Protein 2P4G (pdb70)

Organism: Corynebacterium diphtheriae (strain ATCC 700971 / NCTC 13129 / Biotype gravis) (NCBI:txid257309)

InterPro domains:
  IPR002734 Bacterial bifunctional deaminase-reductase, C-terminal [PF01872] (41-238)
  IPR024072 Dihydrofolate reductase-like domain superfamily [G3DSA:3.40.430.10] (1-269)
  IPR024072 Dihydrofolate reductase-like domain superfamily [SSF53597] (33-257)
  IPR050765 Riboflavin Biosynthesis HTP Reductase [PTHR38011] (41-258)

Secondary structure (DSSP, 8-state):
--HHHHHHSS--THHHH--EEEEEEEEETTSBS-BTTBS----HHHHHHHHHHHHH-SEEEEEHHHHHHTT--S----HHHHHHHHHTT--SSPEEEEE-SS----TTSGGG-TTS-GGGSPEEEEE--SS--HHHHHHHHHHHHHT--EEEE-SSS-HHHHHHHHHHTTT--EEEEEE-HHHHHHHHHHT---EEEEEEES---SS-SSBTT-S-TTS-----EEE--EE-TT--EEEEEEEPP-

Nearest PDB structures (foldseek):
  2p4g-assembly1_A-2  TM=1.004E+00  e=1.107E-53  Corynebacterium diphtheriae NCTC 13129
  4xt4-assembly1_A  TM=8.571E-01  e=8.457E-20  Mycobacterium tuberculosis H37Rv
  5xv5-assembly3_E  TM=8.201E-01  e=9.233E-16  Methanosarcina mazei Go1
  5xv0-assembly3_E  TM=7.927E-01  e=3.806E-15  Methanosarcina mazei Go1
  2azn-assembly1_A  TM=7.955E-01  e=2.904E-14  Methanocaldococcus jannaschii

CATH classification: 3.40.430.10

Foldseek 3Di:
DALLCVQPNPDDCCLVQNFAEEEEAEAAPVFFRDDVRANPVDDPRSVVSVLSLQLSFQEEEEEVVNCVVHVPAFDDHDPVSLVVQVVVVHHSGHAYEYEYAQLDDDCVGLLQALPNPPSRNHEYEYEQDPDDDVSSVVSVVSSVVSPHHYDYHYPPDDRLVVVVCVCVVVVGRYYYYHDDLCSQQSCVVVPRHFKYKYKHAHDDDPPRPAGNNGDPVVDDDDFDWAWPWDADPNGIIITMTGTDDD

Sequence (246 aa):
VTTEQIVYGALPLTTINEPECRAIAITSINGSATLSGVSGPGDQTDADLLIQLRGWADAIVVGAETARKENYGPVVLPHGIKNNQRQKLGRCGLPKLTLLSKSLYFDFSSELFSPDLPSELSPLVITQQPANNSEQWDQRLQKLIDVGVEVIVAPTSTNPLKKIAFDALHARRLKKISIEGGPSVYRQALSLGIVDRLHLTIAPNIICPVESPLFGKISDDSFTTRLVLELSSSPNGLIFSRYKVIRD

Structure (mmCIF, N/CA/C/O backbone):
data_2P4G
#
_entry.id   2P4G
#
_cell.length_a   113.510
_cell.length_b   113.510
_cell.length_c   55.940
_cell.angle_alpha   90.000
_cell.angle_beta   90.000
_cell.angle_gamma   120.000
#
_symmetry.space_group_name_H-M   'P 64'
#
loop_
_entity.id
_entity.type
_entity.pdbx_description
1 polymer 'Hypothetical protein'
2 non-polymer 'NITRATE ION'
3 non-polymer 1,2-ETHANEDIOL
4 water water
#
loop_
_atom_site.group_PDB
_atom_site.id
_atom_site.type_symbol
_atom_site.label_atom_id
_atom_site.label_alt_id
_atom_site.label_comp_id
_atom_site.label_asym_id
_atom_site.label_entity_id
_atom_site.label_seq_id
_atom_site.pdbx_PDB_ins_code
_atom_site.Cartn_x
_atom_site.Cartn_y
_atom_site.Cartn_z
_atom_site.occupancy
_atom_site.B_iso_or_equiv
_atom_site.auth_seq_id
_atom_site.auth_comp_id
_atom_site.auth_asym_id
_atom_site.auth_atom_id
_atom_site.pdbx_PDB_model_num
ATOM 1 N N . VAL A 1 16 ? 35.100 44.371 40.340 1.00 92.19 15 VAL A N 1
ATOM 2 C CA . VAL A 1 16 ? 34.814 43.293 39.342 1.00 90.90 15 VAL A CA 1
ATOM 3 C C . VAL A 1 16 ? 36.096 42.799 38.648 1.00 90.52 15 VAL A C 1
ATOM 4 O O . VAL A 1 16 ? 36.764 43.536 37.922 1.00 92.78 15 VAL A O 1
ATOM 8 N N . THR A 1 17 ? 36.419 41.534 38.863 1.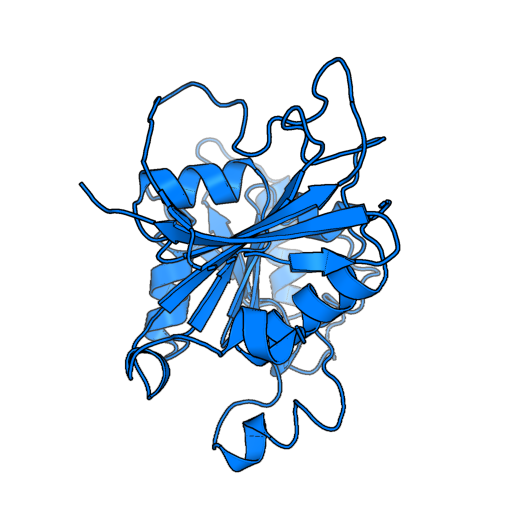00 87.79 16 THR A N 1
ATOM 9 C CA . THR A 1 17 ? 37.637 40.972 38.352 1.00 85.52 16 THR A CA 1
ATOM 10 C C . THR A 1 17 ? 37.343 40.296 37.019 1.00 83.64 16 THR A C 1
ATOM 11 O O . THR A 1 17 ? 36.200 40.011 36.695 1.00 84.51 16 THR A O 1
ATOM 15 N N . THR A 1 18 ? 38.391 40.028 36.256 1.00 81.13 17 THR A N 1
ATOM 16 C CA . THR A 1 18 ? 38.261 39.277 35.033 1.00 79.49 17 THR A CA 1
ATOM 17 C C . THR A 1 18 ? 37.794 37.861 35.330 1.00 77.79 17 THR A C 1
ATOM 18 O O . THR A 1 18 ? 37.084 37.257 34.538 1.00 77.35 17 THR A O 1
ATOM 22 N N . GLU A 1 19 ? 38.197 37.333 36.470 1.00 77.47 18 GLU A N 1
ATOM 23 C CA . GLU A 1 19 ? 37.761 36.010 36.884 1.00 80.20 18 GLU A CA 1
ATOM 24 C C . GLU A 1 19 ? 36.244 35.988 37.127 1.00 80.64 18 GLU A C 1
ATOM 25 O O . GLU A 1 19 ? 35.573 34.996 36.850 1.00 81.80 18 GLU A O 1
ATOM 31 N N . GLN A 1 20 ? 35.702 37.089 37.628 1.00 80.54 19 GLN A N 1
ATOM 32 C CA . GLN A 1 20 ? 34.262 37.187 37.798 1.00 81.72 19 GLN A CA 1
ATOM 33 C C . GLN A 1 20 ? 33.571 37.180 36.455 1.00 79.94 19 GLN A C 1
ATOM 34 O O . GLN A 1 20 ? 32.662 36.399 36.222 1.00 82.38 19 GLN A O 1
ATOM 40 N N . ILE A 1 21 ? 34.029 38.046 35.569 1.00 77.63 20 ILE A N 1
ATOM 41 C CA . ILE A 1 21 ? 33.445 38.194 34.253 1.00 76.26 20 ILE A CA 1
ATOM 42 C C . ILE A 1 21 ? 33.339 36.856 33.559 1.00 74.35 20 ILE A C 1
ATOM 43 O O . ILE A 1 21 ? 32.314 36.558 32.973 1.00 74.98 20 ILE A O 1
ATOM 48 N N . VAL A 1 22 ? 34.405 36.056 33.634 1.00 72.06 21 VAL A N 1
ATOM 49 C CA . VAL A 1 22 ? 34.470 34.764 32.963 1.00 69.51 21 VAL A CA 1
ATOM 50 C C . VAL A 1 22 ? 33.726 33.656 33.721 1.00 70.90 21 VAL A C 1
ATOM 51 O O . VAL A 1 22 ? 33.054 32.835 33.109 1.00 69.54 21 VAL A O 1
ATOM 55 N N . TYR A 1 23 ? 33.826 33.631 35.047 1.00 71.68 22 TYR A N 1
ATOM 56 C CA . TYR A 1 23 ? 33.374 32.474 35.795 1.00 71.83 22 TYR A CA 1
ATOM 57 C C . TYR A 1 23 ? 32.135 32.693 36.668 1.00 73.07 22 TYR A C 1
ATOM 58 O O . TYR A 1 23 ? 31.486 31.715 37.081 1.00 71.93 22 TYR A O 1
ATOM 67 N N . GLY A 1 24 ? 31.811 33.950 36.962 1.00 72.79 23 GLY A N 1
ATOM 68 C CA . GLY A 1 24 ? 30.846 34.253 38.015 1.00 73.78 23 GLY A CA 1
ATOM 69 C C . GLY A 1 24 ? 29.420 34.463 37.532 1.00 73.43 23 GLY A C 1
ATOM 70 O O . GLY A 1 24 ? 29.204 34.734 36.357 1.00 71.02 23 GLY A O 1
ATOM 71 N N . ALA A 1 25 ? 28.475 34.360 38.469 1.00 72.51 24 ALA A N 1
ATOM 72 C CA . ALA A 1 25 ? 27.030 34.423 38.199 1.00 75.19 24 ALA A CA 1
ATOM 73 C C . ALA A 1 25 ? 26.595 33.459 37.098 1.00 76.87 24 ALA A C 1
ATOM 74 O O . ALA A 1 25 ? 25.842 33.835 36.188 1.00 76.21 24 ALA A O 1
ATOM 76 N N . LEU A 1 26 ? 27.070 32.220 37.196 1.00 79.34 25 LEU A N 1
ATOM 77 C CA . LEU A 1 26 ? 26.676 31.152 36.284 1.00 83.04 25 LEU A CA 1
ATOM 78 C C . LEU A 1 26 ? 26.099 29.930 37.041 1.00 86.39 25 LEU A C 1
ATOM 79 O O . LEU A 1 26 ? 26.365 29.747 38.235 1.00 86.46 25 LEU A O 1
ATOM 84 N N . PRO A 1 27 ? 25.286 29.103 36.354 1.00 90.16 26 PRO A N 1
ATOM 85 C CA . PRO A 1 27 ? 24.861 27.803 36.898 1.00 93.32 26 PRO A CA 1
ATOM 86 C C . PRO A 1 27 ? 25.949 26.725 36.820 1.00 96.63 26 PRO A C 1
ATOM 87 O O . PRO A 1 27 ? 27.078 27.027 36.424 1.00 99.12 26 PRO A O 1
ATOM 91 N N . LEU A 1 28 ? 25.595 25.481 37.166 1.00 99.91 27 LEU A N 1
ATOM 92 C CA . LEU A 1 28 ? 26.526 24.332 37.144 1.00 101.91 27 LEU A CA 1
ATOM 93 C C . LEU A 1 28 ? 26.944 23.879 35.734 1.00 105.22 27 LEU A C 1
ATOM 94 O O . LEU A 1 28 ? 27.702 22.920 35.585 1.00 105.01 27 LEU A O 1
ATOM 96 N N . THR A 1 29 ? 26.448 24.575 34.709 1.00 109.15 28 THR A N 1
ATOM 97 C CA . THR A 1 29 ? 26.875 24.390 33.309 1.00 110.90 28 THR A CA 1
ATOM 98 C C . THR A 1 29 ? 28.404 24.468 33.125 1.00 111.37 28 THR A C 1
ATOM 99 O O . THR A 1 29 ? 28.961 23.941 32.154 1.00 110.56 28 THR A O 1
ATOM 103 N N . THR A 1 30 ? 29.067 25.157 34.048 1.00 111.75 29 THR A N 1
ATOM 104 C CA . THR A 1 30 ? 30.514 25.152 34.113 1.00 111.61 29 THR A CA 1
ATOM 105 C C . THR A 1 30 ? 31.004 23.755 34.444 1.00 111.11 29 THR A C 1
ATOM 106 O O . THR A 1 30 ? 31.858 23.209 33.736 1.00 110.14 29 THR A O 1
ATOM 108 N N . ILE A 1 31 ? 30.431 23.190 35.514 1.00 110.64 30 ILE A N 1
ATOM 109 C CA . ILE A 1 31 ? 30.859 21.903 36.099 1.00 110.30 30 ILE A CA 1
ATOM 110 C C . ILE A 1 31 ? 31.467 20.952 35.075 1.00 108.84 30 ILE A C 1
ATOM 111 O O . ILE A 1 31 ? 32.558 20.421 35.282 1.00 109.77 30 ILE A O 1
ATOM 113 N N . ASN A 1 32 ? 30.755 20.741 33.972 1.00 106.63 31 ASN A N 1
ATOM 114 C CA . ASN A 1 32 ? 31.328 20.028 32.830 1.00 104.08 31 ASN A CA 1
ATOM 115 C C . ASN A 1 32 ? 30.559 20.117 31.510 1.00 100.33 31 ASN A C 1
ATOM 116 O O . ASN A 1 32 ? 30.809 19.314 30.598 1.00 101.43 31 ASN A O 1
ATOM 117 N N . GLU A 1 33 ? 29.653 21.092 31.397 1.00 95.52 32 GLU A N 1
ATOM 118 C CA . GLU A 1 33 ? 28.801 21.203 30.219 1.00 91.08 32 GLU A CA 1
ATOM 119 C C . GLU A 1 33 ? 29.574 21.845 29.073 1.00 87.01 32 GLU A C 1
ATOM 120 O O . GLU A 1 33 ? 30.269 22.839 29.268 1.00 84.68 32 GLU A O 1
ATOM 122 N N . PRO A 1 34 ? 29.453 21.276 27.864 1.00 83.22 33 PRO A N 1
ATOM 123 C CA . PRO A 1 34 ? 30.024 21.986 26.732 1.00 80.27 33 PRO A CA 1
ATOM 124 C C . PRO A 1 34 ? 29.456 23.414 26.623 1.00 77.79 33 PRO A C 1
ATOM 125 O O . PRO A 1 34 ? 28.285 23.657 26.887 1.00 77.95 33 PRO A O 1
ATOM 129 N N . GLU A 1 35 ? 30.314 24.353 26.277 1.00 76.15 34 GLU A N 1
ATOM 130 C CA . GLU A 1 35 ? 29.909 25.727 26.115 1.00 75.54 34 GLU A CA 1
ATOM 131 C C . GLU A 1 35 ? 30.780 26.389 25.046 1.00 72.77 34 GLU A C 1
ATOM 132 O O . GLU A 1 35 ? 31.961 26.116 24.957 1.00 68.91 34 GLU A O 1
ATOM 138 N N . CYS A 1 36 ? 30.164 27.224 24.217 1.00 72.42 35 CYS A N 1
ATOM 139 C CA . CYS A 1 36 ? 30.900 28.054 23.272 1.00 73.69 35 CYS A CA 1
ATOM 140 C C . CYS A 1 36 ? 30.644 29.535 23.537 1.00 72.11 35 CYS A C 1
ATOM 141 O O . CYS A 1 36 ? 29.498 29.963 23.673 1.00 72.28 35 CYS A O 1
ATOM 144 N N . ARG A 1 37 ? 31.729 30.295 23.601 1.00 72.08 36 ARG A N 1
ATOM 145 C CA . ARG A 1 37 ? 31.686 31.723 23.829 1.00 71.54 36 ARG A CA 1
ATOM 146 C C . ARG A 1 37 ? 32.472 32.441 22.759 1.00 70.95 36 ARG A C 1
ATOM 147 O O . ARG A 1 37 ? 33.529 31.981 22.338 1.00 69.44 36 ARG A O 1
ATOM 155 N N . ALA A 1 38 ? 31.938 33.574 22.331 1.00 70.19 37 ALA A N 1
ATOM 156 C CA . ALA A 1 38 ? 32.639 34.454 21.419 1.00 72.08 37 ALA A CA 1
ATOM 157 C C . ALA A 1 38 ? 33.181 35.614 22.254 1.00 72.41 37 ALA A C 1
ATOM 158 O O . ALA A 1 38 ? 32.500 36.084 23.153 1.00 74.23 37 ALA A O 1
ATOM 160 N N . ILE A 1 39 ? 34.411 36.044 21.980 1.00 74.55 38 ILE A N 1
ATOM 161 C CA . ILE A 1 39 ? 34.999 37.201 22.661 1.00 72.59 38 ILE A CA 1
ATOM 162 C C . ILE A 1 39 ? 35.416 38.248 21.638 1.00 73.60 38 ILE A C 1
ATOM 163 O O . ILE A 1 39 ? 36.082 37.943 20.655 1.00 74.25 38 ILE A O 1
ATOM 168 N N . ALA A 1 40 ? 34.992 39.491 21.842 1.00 72.17 39 ALA A N 1
ATOM 169 C CA . ALA A 1 40 ? 35.180 40.482 20.787 1.00 71.88 39 ALA A CA 1
ATOM 170 C C . ALA A 1 40 ? 35.348 41.887 21.370 1.00 72.43 39 ALA A C 1
ATOM 171 O O . ALA A 1 40 ? 35.000 42.135 22.529 1.00 72.25 39 ALA A O 1
ATOM 173 N N . ILE A 1 41 ? 35.968 42.757 20.577 1.00 72.08 40 ILE A N 1
ATOM 174 C CA . ILE A 1 41 ? 36.130 44.169 20.891 1.00 72.35 40 ILE A CA 1
ATOM 175 C C . ILE A 1 41 ? 35.544 45.006 19.750 1.00 73.62 40 ILE A C 1
ATOM 176 O O . ILE A 1 41 ? 35.628 44.641 18.584 1.00 74.42 40 ILE A O 1
ATOM 181 N N . THR A 1 42 ? 34.943 46.137 20.087 1.00 75.33 41 THR A N 1
ATOM 182 C CA . THR A 1 42 ? 34.311 46.991 19.092 1.00 73.91 41 THR A CA 1
ATOM 183 C C . THR A 1 42 ? 34.422 48.449 19.518 1.00 73.26 41 THR A C 1
ATOM 184 O O . THR A 1 42 ? 34.466 48.750 20.711 1.00 73.14 41 THR A O 1
ATOM 188 N N . SER A 1 43 ? 34.490 49.346 18.538 1.00 70.99 42 SER A N 1
ATOM 189 C CA . SER A 1 43 ? 34.212 50.751 18.778 1.00 67.57 42 SER A CA 1
ATOM 190 C C . SER A 1 43 ? 32.749 50.875 19.182 1.00 69.21 42 SER A C 1
ATOM 191 O O . SER A 1 43 ? 31.959 49.928 19.017 1.00 71.36 42 SER A O 1
ATOM 194 N N . ILE A 1 44 ? 32.368 52.022 19.729 1.00 69.01 43 ILE A N 1
ATOM 195 C CA . ILE A 1 44 ? 30.981 52.221 20.131 1.00 68.57 43 ILE A CA 1
ATOM 196 C C . ILE A 1 44 ? 29.999 52.167 18.944 1.00 68.78 43 ILE A C 1
ATOM 197 O O . ILE A 1 44 ? 28.810 51.849 19.105 1.00 71.51 43 ILE A O 1
ATOM 202 N N . ASN A 1 45 ? 30.508 52.457 17.755 1.00 66.84 44 ASN A N 1
ATOM 203 C CA . ASN A 1 45 ? 29.716 52.381 16.553 1.00 65.76 44 ASN A CA 1
ATOM 204 C C . ASN A 1 45 ? 29.938 51.103 15.718 1.00 64.71 44 ASN A C 1
ATOM 205 O O . ASN A 1 45 ? 29.594 51.065 14.554 1.00 64.51 44 ASN A O 1
ATOM 210 N N . GLY A 1 46 ? 30.503 50.059 16.315 1.00 68.10 45 GLY A N 1
ATOM 211 C CA . GLY A 1 46 ? 30.492 48.738 15.695 1.00 68.93 45 GLY A CA 1
ATOM 212 C C . GLY A 1 46 ? 31.604 48.348 14.750 1.00 70.21 45 GLY A C 1
ATOM 213 O O . GLY A 1 46 ? 31.446 47.394 13.979 1.00 70.34 45 GLY A O 1
ATOM 214 N N . SER A 1 47 ? 32.731 49.056 14.797 1.00 71.63 46 SER A N 1
ATOM 215 C CA . SER A 1 47 ? 33.931 48.616 14.085 1.00 72.19 46 SER A CA 1
ATOM 216 C C . SER A 1 47 ? 34.787 47.716 14.983 1.00 72.73 46 SER A C 1
ATOM 217 O O . SER A 1 47 ? 35.070 48.083 16.109 1.00 75.71 46 SER A O 1
ATOM 220 N N . ALA A 1 48 ? 35.167 46.534 14.482 1.00 71.08 47 ALA A N 1
ATOM 221 C CA . ALA A 1 48 ? 36.053 45.613 15.200 1.00 71.53 47 ALA A CA 1
ATOM 222 C C . ALA A 1 48 ? 37.526 46.049 15.131 1.00 73.49 47 ALA A C 1
ATOM 223 O O . ALA A 1 48 ? 38.365 45.550 15.903 1.00 76.22 47 ALA A O 1
ATOM 225 N N . THR A 1 49 ? 37.852 46.927 14.177 1.00 74.35 48 THR A N 1
ATOM 226 C CA . THR A 1 49 ? 39.230 47.328 13.954 1.00 73.21 48 THR A CA 1
ATOM 227 C C . THR A 1 49 ? 39.371 48.829 13.936 1.00 73.55 48 THR A C 1
ATOM 228 O O . THR A 1 49 ? 38.445 49.551 13.597 1.00 73.94 48 THR A O 1
ATOM 232 N N . LEU A 1 50 ? 40.566 49.263 14.317 1.00 75.47 49 LEU A N 1
ATOM 233 C CA . LEU A 1 50 ? 41.031 50.625 14.166 1.00 76.86 49 LEU A CA 1
ATOM 234 C C . LEU A 1 50 ? 42.377 50.491 13.465 1.00 76.94 49 LEU A C 1
ATOM 235 O O . LEU A 1 50 ? 43.237 49.736 13.904 1.00 77.59 49 LEU A O 1
ATOM 240 N N . SER A 1 51 ? 42.542 51.188 12.351 1.00 76.95 50 SER A N 1
ATOM 241 C CA . SER A 1 51 ? 43.711 51.021 11.529 1.00 77.83 50 SER A CA 1
ATOM 242 C C . SER A 1 51 ? 43.967 49.536 11.248 1.00 78.05 50 SER A C 1
ATOM 243 O O . SER A 1 51 ? 45.109 49.049 11.338 1.00 76.66 50 SER A O 1
ATOM 246 N N . GLY A 1 52 ? 42.888 48.814 10.954 1.00 76.04 51 GLY A N 1
ATOM 247 C CA . GLY A 1 52 ? 43.002 47.445 10.496 1.00 74.78 51 GLY A CA 1
ATOM 248 C C . GLY A 1 52 ? 43.237 46.389 11.541 1.00 75.06 51 GLY A C 1
ATOM 249 O O . GLY A 1 52 ? 43.308 45.208 11.203 1.00 74.63 51 GLY A O 1
ATOM 250 N N . VAL A 1 53 ? 43.324 46.794 12.808 1.00 76.61 52 VAL A N 1
ATOM 251 C CA . VAL A 1 53 ? 43.592 45.860 13.920 1.00 76.03 52 VAL A CA 1
ATOM 252 C C . VAL A 1 53 ? 42.727 46.187 15.137 1.00 78.41 52 VAL A C 1
ATOM 253 O O . VAL A 1 53 ? 42.255 47.316 15.322 1.00 78.77 52 VAL A O 1
ATOM 257 N N . SER A 1 54 ? 42.543 45.170 15.962 1.00 80.04 53 SER A N 1
ATOM 258 C CA . SER A 1 54 ? 41.753 45.246 17.170 1.00 83.00 53 SER A CA 1
ATOM 259 C C . SER A 1 54 ? 42.580 45.638 18.395 1.00 83.63 53 SER A C 1
ATOM 260 O O . SER A 1 54 ? 42.073 46.330 19.291 1.00 82.37 53 SER A O 1
ATOM 263 N N . GLY A 1 55 ? 43.829 45.156 18.436 1.00 85.62 54 GLY A N 1
ATOM 264 C CA . GLY A 1 55 ? 44.751 45.344 19.586 1.00 86.97 54 GLY A CA 1
ATOM 265 C C . GLY A 1 55 ? 44.780 46.739 20.197 1.00 88.56 54 GLY A C 1
ATOM 266 O O . GLY A 1 55 ? 44.522 46.903 21.386 1.00 88.84 54 GLY A O 1
ATOM 267 N N . PRO A 1 56 ? 45.090 47.756 19.379 1.00 89.63 55 PRO A N 1
ATOM 268 C CA . PRO A 1 56 ? 45.103 49.187 19.763 1.00 88.55 55 PRO A CA 1
ATOM 269 C C . PRO A 1 56 ? 43.876 49.726 20.499 1.00 86.99 55 PRO A C 1
ATOM 270 O O . PRO A 1 56 ? 43.985 50.709 21.244 1.00 88.85 55 PRO A O 1
ATOM 282 N N . GLY A 1 58 ? 42.201 47.841 22.636 1.00 76.62 57 GLY A N 1
ATOM 283 C CA . GLY A 1 58 ? 42.198 47.185 23.930 1.00 77.04 57 GLY A CA 1
ATOM 284 C C . GLY A 1 58 ? 43.132 47.872 24.885 1.00 78.10 57 GLY A C 1
ATOM 285 O O . GLY A 1 58 ? 44.020 48.612 24.468 1.00 78.49 57 GLY A O 1
ATOM 286 N N . ASP A 1 59 ? 42.907 47.644 26.174 1.00 79.76 58 ASP A N 1
ATOM 287 C CA . ASP A 1 59 ? 43.846 48.060 27.212 1.00 78.95 58 ASP A CA 1
ATOM 288 C C . ASP A 1 59 ? 44.294 46.793 27.939 1.00 79.11 58 ASP A C 1
ATOM 289 O O . ASP A 1 59 ? 44.056 45.684 27.454 1.00 80.13 58 ASP A O 1
ATOM 294 N N . GLN A 1 60 ? 44.949 46.951 29.083 1.00 79.84 59 GLN A N 1
ATOM 295 C CA . GLN A 1 60 ? 45.481 45.814 29.808 1.00 80.41 59 GLN A CA 1
ATOM 296 C C . GLN A 1 60 ? 44.384 44.962 30.399 1.00 78.02 59 GLN A C 1
ATOM 297 O O . GLN A 1 60 ? 44.493 43.758 30.411 1.00 81.82 59 GLN A O 1
ATOM 303 N N . THR A 1 61 ? 43.332 45.589 30.898 1.00 77.34 60 THR A N 1
ATOM 304 C CA . THR A 1 61 ? 42.205 44.843 31.475 1.00 75.15 60 THR A CA 1
ATOM 305 C C . THR A 1 61 ? 41.652 43.887 30.424 1.00 73.93 60 THR A C 1
ATOM 306 O O . THR A 1 61 ? 41.560 42.693 30.657 1.00 72.18 60 THR A O 1
ATOM 310 N N . ASP A 1 62 ? 41.369 44.426 29.243 1.00 74.75 61 ASP A N 1
ATOM 311 C CA . ASP A 1 62 ? 40.884 43.654 28.107 1.00 73.88 61 ASP A CA 1
ATOM 312 C C . ASP A 1 62 ? 41.824 42.517 27.701 1.00 73.20 61 ASP A C 1
ATOM 313 O O . ASP A 1 62 ? 41.357 41.413 27.411 1.00 71.83 61 ASP A O 1
ATOM 318 N N . ALA A 1 63 ? 43.134 42.784 27.661 1.00 72.90 62 ALA A N 1
ATOM 319 C CA . ALA A 1 63 ? 44.123 41.732 27.325 1.00 74.17 62 ALA A CA 1
ATOM 320 C C . ALA A 1 63 ? 44.119 40.637 28.391 1.00 74.16 62 ALA A C 1
ATOM 321 O O . ALA A 1 63 ? 44.180 39.453 28.080 1.00 77.20 62 ALA A O 1
ATOM 323 N N . ASP A 1 64 ? 44.057 41.047 29.647 1.00 73.68 63 ASP A N 1
ATOM 324 C CA . ASP A 1 64 ? 43.868 40.120 30.756 1.00 75.31 63 ASP A CA 1
ATOM 325 C C . ASP A 1 64 ? 42.613 39.268 30.638 1.00 74.59 63 ASP A C 1
ATOM 326 O O . ASP A 1 64 ? 42.619 38.087 30.940 1.00 76.49 63 ASP A O 1
ATOM 331 N N . LEU A 1 65 ? 41.519 39.877 30.236 1.00 76.09 64 LEU A N 1
ATOM 332 C CA . LEU A 1 65 ? 40.266 39.145 30.071 1.00 77.36 64 LEU A CA 1
ATOM 333 C C . LEU A 1 65 ? 40.375 38.105 28.951 1.00 76.73 64 LEU A C 1
ATOM 334 O O . LEU A 1 65 ? 39.867 36.997 29.072 1.00 79.10 64 LEU A O 1
ATOM 339 N N . LEU A 1 66 ? 41.027 38.452 27.857 1.00 74.95 65 LEU A N 1
ATOM 340 C CA . LEU A 1 66 ? 41.259 37.442 26.838 1.00 77.18 65 LEU A CA 1
ATOM 341 C C . LEU A 1 66 ? 41.993 36.254 27.443 1.00 76.23 65 LEU A C 1
ATOM 342 O O . LEU A 1 66 ? 41.609 35.116 27.216 1.00 76.15 65 LEU A O 1
ATOM 347 N N . ILE A 1 67 ? 43.053 36.526 28.208 1.00 76.90 66 ILE A N 1
ATOM 348 C CA . ILE A 1 67 ? 43.846 35.459 28.827 1.00 76.60 66 ILE A CA 1
ATOM 349 C C . ILE A 1 67 ? 42.996 34.646 29.800 1.00 75.96 66 ILE A C 1
ATOM 350 O O . ILE A 1 67 ? 43.087 33.419 29.832 1.00 76.60 66 ILE A O 1
ATOM 355 N N . GLN A 1 68 ? 42.172 35.334 30.578 1.00 74.85 67 GLN A N 1
ATOM 356 C CA . GLN A 1 68 ? 41.263 34.670 31.536 1.00 75.10 67 GLN A CA 1
ATOM 357 C C . GLN A 1 68 ? 40.340 33.695 30.795 1.00 71.41 67 GLN A C 1
ATOM 358 O O . GLN A 1 68 ? 40.155 32.562 31.226 1.00 70.01 67 GLN A O 1
ATOM 364 N N . LEU A 1 69 ? 39.795 34.135 29.665 1.00 70.75 68 LEU A N 1
ATOM 365 C CA . LEU A 1 69 ? 38.864 33.308 28.874 1.00 70.71 68 LEU A CA 1
ATOM 366 C C . LEU A 1 69 ? 39.588 32.147 28.207 1.00 69.81 68 LEU A C 1
ATOM 367 O O . LEU A 1 69 ? 39.072 31.034 28.144 1.00 69.51 68 LEU A O 1
ATOM 372 N N . ARG A 1 70 ? 40.811 32.400 27.775 1.00 68.46 69 ARG A N 1
ATOM 373 C CA . ARG A 1 70 ? 41.701 31.330 27.341 1.00 71.37 69 ARG A CA 1
ATOM 374 C C . ARG A 1 70 ? 41.976 30.289 28.419 1.00 69.79 69 ARG A C 1
ATOM 375 O O . ARG A 1 70 ? 42.096 29.108 28.110 1.00 71.84 69 ARG A O 1
ATOM 383 N N . GLY A 1 71 ? 42.064 30.724 29.672 1.00 67.94 70 GLY A N 1
ATOM 384 C CA . GLY A 1 71 ? 42.222 29.821 30.789 1.00 68.21 70 GLY A CA 1
ATOM 385 C C . GLY A 1 71 ? 40.998 28.974 31.054 1.00 68.23 70 GLY A C 1
ATOM 386 O O . GLY A 1 71 ? 41.104 27.905 31.648 1.00 69.56 70 GLY A O 1
ATOM 387 N N . TRP A 1 72 ? 39.844 29.487 30.648 1.00 68.17 71 TRP A N 1
ATOM 388 C CA . TRP A 1 72 ? 38.550 28.793 30.725 1.00 67.56 71 TRP A CA 1
ATOM 389 C C . TRP A 1 72 ? 38.391 27.779 29.596 1.00 68.25 71 TRP A C 1
ATOM 390 O O . TRP A 1 72 ? 37.742 26.763 29.781 1.00 69.80 71 TRP A O 1
ATOM 401 N N . ALA A 1 73 ? 38.988 28.081 28.438 1.00 68.69 72 ALA A N 1
ATOM 402 C CA . ALA A 1 73 ? 38.755 27.359 27.193 1.00 69.49 72 ALA A CA 1
ATOM 403 C C . ALA A 1 73 ? 39.526 26.046 27.104 1.00 73.42 72 ALA A C 1
ATOM 404 O O . ALA A 1 73 ? 40.654 25.932 27.583 1.00 71.68 72 ALA A O 1
ATOM 406 N N . ASP A 1 74 ? 38.907 25.074 26.434 1.00 73.60 73 ASP A N 1
ATOM 407 C CA . ASP A 1 74 ? 39.587 23.877 25.962 1.00 71.02 73 ASP A CA 1
ATOM 408 C C . ASP A 1 74 ? 40.170 24.083 24.575 1.00 70.39 73 ASP A C 1
ATOM 409 O O . ASP A 1 74 ? 41.188 23.470 24.215 1.00 67.84 73 ASP A O 1
ATOM 414 N N . ALA A 1 75 ? 39.509 24.932 23.787 1.00 69.69 74 ALA A N 1
ATOM 415 C CA . ALA A 1 75 ? 39.991 25.297 22.434 1.00 69.16 74 ALA A CA 1
ATOM 416 C C . ALA A 1 75 ? 39.674 26.742 22.116 1.00 68.81 74 ALA A C 1
ATOM 417 O O . ALA A 1 75 ? 38.726 27.330 22.650 1.00 70.00 74 ALA A O 1
ATOM 419 N N . ILE A 1 76 ? 40.478 27.302 21.234 1.00 70.04 75 ILE A N 1
ATOM 420 C CA . ILE A 1 76 ? 40.303 28.654 20.738 1.00 71.21 75 ILE A CA 1
ATOM 421 C C . ILE A 1 76 ? 40.088 28.486 19.244 1.00 73.53 75 ILE A C 1
ATOM 422 O O . ILE A 1 76 ? 40.831 27.761 18.582 1.00 75.65 75 ILE A O 1
ATOM 427 N N . VAL A 1 77 ? 39.056 29.130 18.722 1.00 73.93 76 VAL A N 1
ATOM 428 C CA . VAL A 1 77 ? 38.786 29.147 17.303 1.00 72.70 76 VAL A CA 1
ATOM 429 C C . VAL A 1 77 ? 38.916 30.584 16.839 1.00 73.82 76 VAL A C 1
ATOM 430 O O . VAL A 1 77 ? 38.335 31.500 17.424 1.00 73.28 76 VAL A O 1
ATOM 434 N N . VAL A 1 78 ? 39.725 30.780 15.812 1.00 73.89 77 VAL A N 1
ATOM 435 C CA . VAL A 1 78 ? 39.984 32.111 15.283 1.00 73.30 77 VAL A CA 1
ATOM 436 C C . VAL A 1 78 ? 40.304 31.988 13.784 1.00 72.69 77 VAL A C 1
ATOM 437 O O . VAL A 1 78 ? 40.911 31.016 13.353 1.00 71.79 77 VAL A O 1
ATOM 441 N N . GLY A 1 79 ? 39.865 32.962 12.994 1.00 72.64 78 GLY A N 1
ATOM 442 C CA . GLY A 1 79 ? 40.214 33.005 11.582 1.00 72.36 78 GLY A CA 1
ATOM 443 C C . GLY A 1 79 ? 41.699 33.295 11.434 1.00 73.84 78 GLY A C 1
ATOM 444 O O . GLY A 1 79 ? 42.261 34.139 12.131 1.00 75.48 78 GLY A O 1
ATOM 445 N N . ALA A 1 80 ? 42.345 32.596 10.516 1.00 76.87 79 ALA A N 1
ATOM 446 C CA . ALA A 1 80 ? 43.786 32.727 10.326 1.00 77.29 79 ALA A CA 1
ATOM 447 C C . ALA A 1 80 ? 44.246 34.193 10.115 1.00 77.36 79 ALA A C 1
ATOM 448 O O . ALA A 1 80 ? 45.294 34.597 10.625 1.00 76.45 79 ALA A O 1
ATOM 450 N N . GLU A 1 81 ? 43.467 34.977 9.378 1.00 77.43 80 GLU A N 1
ATOM 451 C CA . GLU A 1 81 ? 43.855 36.354 9.045 1.00 79.22 80 GLU A CA 1
ATOM 452 C C . GLU A 1 81 ? 43.797 37.260 10.245 1.00 78.81 80 GLU A C 1
ATOM 453 O O . GLU A 1 81 ? 44.645 38.131 10.404 1.00 78.68 80 GLU A O 1
ATOM 459 N N . THR A 1 82 ? 42.798 37.054 11.099 1.00 79.98 81 THR A N 1
ATOM 460 C CA . THR A 1 82 ? 42.768 37.716 12.410 1.00 78.43 81 THR A CA 1
ATOM 461 C C . THR A 1 82 ? 43.951 37.324 13.292 1.00 75.63 81 THR A C 1
ATOM 462 O O . THR A 1 82 ? 44.665 38.184 13.805 1.00 76.72 81 THR A O 1
ATOM 466 N N . ALA A 1 83 ? 44.174 36.028 13.448 1.00 74.10 82 ALA A N 1
ATOM 467 C CA . ALA A 1 83 ? 45.394 35.532 14.098 1.00 72.62 82 ALA A CA 1
ATOM 468 C C . ALA A 1 83 ? 46.687 36.178 13.551 1.00 73.89 82 ALA A C 1
ATOM 469 O O . ALA A 1 83 ? 47.599 36.556 14.294 1.00 73.18 82 ALA A O 1
ATOM 471 N N . ARG A 1 84 ? 46.750 36.299 12.232 1.00 74.07 83 ARG A N 1
ATOM 472 C CA . ARG A 1 84 ? 47.865 36.926 11.584 1.00 74.97 83 ARG A CA 1
ATOM 473 C C . ARG A 1 84 ? 47.950 38.402 11.950 1.00 75.89 83 ARG A C 1
ATOM 474 O O . ARG A 1 84 ? 48.988 38.851 12.412 1.00 71.97 83 ARG A O 1
ATOM 482 N N . LYS A 1 85 ? 46.865 39.143 11.746 1.00 75.90 84 LYS A N 1
ATOM 483 C CA . LYS A 1 85 ? 46.888 40.598 11.936 1.00 77.93 84 LYS A CA 1
ATOM 484 C C . LYS A 1 85 ? 47.157 40.931 13.389 1.00 75.69 84 LYS A C 1
ATOM 485 O O . LYS A 1 85 ? 47.760 41.950 13.704 1.00 75.54 84 LYS A O 1
ATOM 489 N N . GLU A 1 86 ? 46.650 40.091 14.278 1.00 75.62 85 GLU A N 1
ATOM 490 C CA . GLU A 1 86 ? 46.839 40.300 15.704 1.00 74.61 85 GLU A CA 1
ATOM 491 C C . GLU A 1 86 ? 48.119 39.667 16.240 1.00 72.33 85 GLU A C 1
ATOM 492 O O . GLU A 1 86 ? 48.273 39.575 17.430 1.00 72.86 85 GLU A O 1
ATOM 498 N N . ASN A 1 87 ? 49.026 39.216 15.367 1.00 71.27 86 ASN A N 1
ATOM 499 C CA . ASN A 1 87 ? 50.347 38.741 15.796 1.00 72.59 86 ASN A CA 1
ATOM 500 C C . ASN A 1 87 ? 50.227 37.594 16.831 1.00 71.45 86 ASN A C 1
ATOM 501 O O . ASN A 1 87 ? 50.948 37.515 17.840 1.00 70.81 86 ASN A O 1
ATOM 506 N N . TYR A 1 88 ? 49.299 36.689 16.563 1.00 68.77 87 TYR A N 1
ATOM 507 C CA . TYR A 1 88 ? 49.164 35.530 17.400 1.00 69.18 87 TYR A CA 1
ATOM 508 C C . TYR A 1 88 ? 50.403 34.660 17.317 1.00 71.74 87 TYR A C 1
ATOM 509 O O . TYR A 1 88 ? 50.985 34.485 16.252 1.00 73.39 87 TYR A O 1
ATOM 518 N N . GLY A 1 89 ? 50.770 34.085 18.454 1.00 71.98 88 GLY A N 1
ATOM 519 C CA . GLY A 1 89 ? 51.799 33.096 18.538 1.00 71.47 88 GLY A CA 1
ATOM 520 C C . GLY A 1 89 ? 51.257 31.869 19.236 1.00 72.23 88 GLY A C 1
ATOM 521 O O . GLY A 1 89 ? 50.042 31.724 19.422 1.00 69.14 88 GLY A O 1
ATOM 522 N N . PRO A 1 90 ? 52.161 30.971 19.641 1.00 72.80 89 PRO A N 1
ATOM 523 C CA . PRO A 1 90 ? 51.716 29.855 20.460 1.00 72.95 89 PRO A CA 1
ATOM 524 C C . PRO A 1 90 ? 50.998 30.345 21.728 1.00 74.90 89 PRO A C 1
ATOM 525 O O . PRO A 1 90 ? 51.440 31.301 22.371 1.00 75.77 89 PRO A O 1
ATOM 529 N N . VAL A 1 91 ? 49.892 29.679 22.061 1.00 74.59 90 VAL A N 1
ATOM 530 C CA . VAL A 1 91 ? 49.112 30.038 23.215 1.00 71.68 90 VAL A CA 1
ATOM 531 C C . VAL A 1 91 ? 49.983 29.957 24.461 1.00 71.26 90 VAL A C 1
ATOM 532 O O . VAL A 1 91 ? 50.755 28.993 24.652 1.00 67.90 90 VAL A O 1
ATOM 536 N N . VAL A 1 92 ? 49.897 31.015 25.278 1.00 70.45 91 VAL A N 1
ATOM 537 C CA . VAL A 1 92 ? 50.553 31.053 26.605 1.00 69.55 91 VAL A CA 1
ATOM 538 C C . VAL A 1 92 ? 49.501 31.304 27.672 1.00 68.54 91 VAL A C 1
ATOM 539 O O . VAL A 1 92 ? 48.514 31.995 27.433 1.00 72.37 91 VAL A O 1
ATOM 543 N N . LEU A 1 93 ? 49.727 30.754 28.856 1.00 70.91 92 LEU A N 1
ATOM 544 C CA . LEU A 1 93 ? 48.912 31.081 30.028 1.00 71.00 92 LEU A CA 1
ATOM 545 C C . LEU A 1 93 ? 49.797 31.301 31.243 1.00 71.02 92 LEU A C 1
ATOM 546 O O . LEU A 1 93 ? 50.877 30.710 31.355 1.00 71.40 92 LEU A O 1
ATOM 551 N N . PRO A 1 94 ? 49.335 32.151 32.171 1.00 70.68 93 PRO A N 1
ATOM 552 C CA . PRO A 1 94 ? 50.045 32.364 33.411 1.00 70.15 93 PRO A CA 1
ATOM 553 C C . PRO A 1 94 ? 50.283 31.082 34.209 1.00 68.05 93 PRO A C 1
ATOM 554 O O . PRO A 1 94 ? 49.489 30.145 34.201 1.00 66.25 93 PRO A O 1
ATOM 558 N N . HIS A 1 95 ? 51.409 31.060 34.877 1.00 66.27 94 HIS A N 1
ATOM 559 C CA . HIS A 1 95 ? 51.828 29.897 35.615 1.00 68.33 94 HIS A CA 1
ATOM 560 C C . HIS A 1 95 ? 50.680 29.408 36.526 1.00 69.96 94 HIS A C 1
ATOM 561 O O . HIS A 1 95 ? 50.412 28.208 36.603 1.00 69.64 94 HIS A O 1
ATOM 568 N N . GLY A 1 96 ? 50.022 30.359 37.196 1.00 71.49 95 GLY A N 1
ATOM 569 C CA . GLY A 1 96 ? 48.922 30.071 38.111 1.00 72.27 95 GLY A CA 1
ATOM 570 C C . GLY A 1 96 ? 47.753 29.383 37.426 1.00 72.67 95 GLY A C 1
ATOM 571 O O . GLY A 1 96 ? 47.272 28.350 37.886 1.00 74.14 95 GLY A O 1
ATOM 572 N N . ILE A 1 97 ? 47.303 29.936 36.312 1.00 72.63 96 ILE A N 1
ATOM 573 C CA . ILE A 1 97 ? 46.145 29.361 35.608 1.00 74.53 96 ILE A CA 1
ATOM 574 C C . ILE A 1 97 ? 46.418 27.917 35.153 1.00 73.85 96 ILE A C 1
ATOM 575 O O . ILE A 1 97 ? 45.639 27.019 35.470 1.00 73.36 96 ILE A O 1
ATOM 580 N N . LYS A 1 98 ? 47.538 27.717 34.442 1.00 73.57 97 LYS A N 1
ATOM 581 C CA . LYS A 1 98 ? 47.977 26.399 33.954 1.00 71.11 97 LYS A CA 1
ATOM 582 C C . LYS A 1 98 ? 48.001 25.366 35.088 1.00 71.72 97 LYS A C 1
ATOM 583 O O . LYS A 1 98 ? 47.615 24.215 34.892 1.00 70.54 97 LYS A O 1
ATOM 587 N N . ASN A 1 99 ? 48.488 25.791 36.253 1.00 71.74 98 ASN A N 1
ATOM 588 C CA A ASN A 1 99 ? 48.490 24.918 37.425 0.50 73.53 98 ASN A CA 1
ATOM 589 C CA B ASN A 1 99 ? 48.500 24.978 37.474 0.50 72.70 98 ASN A CA 1
ATOM 590 C C . ASN A 1 99 ? 47.075 24.633 37.939 1.00 73.54 98 ASN A C 1
ATOM 591 O O . ASN A 1 99 ? 46.743 23.472 38.171 1.00 75.15 98 ASN A O 1
ATOM 600 N N . GLN A 1 100 ? 46.233 25.658 38.082 1.00 74.31 99 GLN A N 1
ATOM 601 C CA . GLN A 1 100 ? 44.794 25.432 38.374 1.00 75.76 99 GLN A CA 1
ATOM 602 C C . GLN A 1 100 ? 44.163 24.452 37.364 1.00 75.90 99 GLN A C 1
ATOM 603 O O . GLN A 1 100 ? 43.442 23.543 37.751 1.00 76.46 99 GLN A O 1
ATOM 606 N N . ARG A 1 101 ? 44.448 24.636 36.077 1.00 74.75 100 ARG A N 1
ATOM 607 C CA . ARG A 1 101 ? 43.955 23.728 35.044 1.00 74.80 100 ARG A CA 1
ATOM 608 C C . ARG A 1 101 ? 44.412 22.282 35.222 1.00 76.87 100 ARG A C 1
ATOM 609 O O . ARG A 1 101 ? 43.577 21.387 35.317 1.00 77.18 100 ARG A O 1
ATOM 617 N N . GLN A 1 102 ? 45.731 22.071 35.252 1.00 79.39 101 GLN A N 1
ATOM 618 C CA . GLN A 1 102 ? 46.341 20.725 35.336 1.00 81.49 101 GLN A CA 1
ATOM 619 C C . GLN A 1 102 ? 45.886 19.953 36.567 1.00 80.79 101 GLN A C 1
ATOM 620 O O . GLN A 1 102 ? 45.587 18.760 36.478 1.00 79.55 101 GLN A O 1
ATOM 626 N N . LYS A 1 103 ? 45.827 20.627 37.710 1.00 81.47 102 LYS A N 1
ATOM 627 C CA . LYS A 1 103 ? 45.312 19.993 38.924 1.00 82.74 102 LYS A CA 1
ATOM 628 C C . LYS A 1 103 ? 43.840 19.606 38.746 1.00 82.63 102 LYS A C 1
ATOM 629 O O . LYS A 1 103 ? 43.423 18.554 39.231 1.00 81.80 102 LYS A O 1
ATOM 633 N N . LEU A 1 104 ? 43.061 20.421 38.026 1.00 83.47 103 LEU A N 1
ATOM 634 C CA . LEU A 1 104 ? 41.674 20.039 37.679 1.00 82.40 103 LEU A CA 1
ATOM 635 C C . LEU A 1 104 ? 41.619 19.039 36.502 1.00 81.39 103 LEU A C 1
ATOM 636 O O . LEU A 1 104 ? 40.564 18.831 35.909 1.00 80.24 103 LEU A O 1
ATOM 639 N N . GLY A 1 105 ? 42.752 18.410 36.186 1.00 80.62 104 GLY A N 1
ATOM 640 C CA . GLY A 1 105 ? 42.791 17.336 35.208 1.00 80.80 104 GLY A CA 1
ATOM 641 C C . GLY A 1 105 ? 42.600 17.814 33.789 1.00 82.61 104 GLY A C 1
ATOM 642 O O . GLY A 1 105 ? 42.173 17.046 32.924 1.00 85.43 104 GLY A O 1
ATOM 643 N N . ARG A 1 106 ? 42.931 19.078 33.535 1.00 81.56 105 ARG A N 1
ATOM 644 C CA . ARG A 1 106 ? 42.804 19.636 32.207 1.00 81.13 105 ARG A CA 1
ATOM 645 C C . ARG A 1 106 ? 44.158 19.827 31.570 1.00 81.89 105 ARG A C 1
ATOM 646 O O . ARG A 1 106 ? 45.146 20.040 32.257 1.00 81.72 105 ARG A O 1
ATOM 654 N N . CYS A 1 107 ? 44.189 19.758 30.244 1.00 83.69 106 CYS A N 1
ATOM 655 C CA . CYS A 1 107 ? 45.389 20.043 29.500 1.00 82.14 106 CYS A CA 1
ATOM 656 C C . CYS A 1 107 ? 45.816 21.450 29.875 1.00 81.84 106 CYS A C 1
ATOM 657 O O . CYS A 1 107 ? 44.972 22.325 30.083 1.00 81.81 106 CYS A O 1
ATOM 660 N N . GLY A 1 108 ? 47.120 21.670 29.967 1.00 79.89 107 GLY A N 1
ATOM 661 C CA . GLY A 1 108 ? 47.640 22.939 30.463 1.00 77.75 107 GLY A CA 1
ATOM 662 C C . GLY A 1 108 ? 47.186 24.131 29.654 1.00 74.59 107 GLY A C 1
ATOM 663 O O . GLY A 1 108 ? 46.873 25.173 30.211 1.00 70.33 107 GLY A O 1
ATOM 664 N N . LEU A 1 109 ? 47.152 23.943 28.335 1.00 75.24 108 LEU A N 1
ATOM 665 C CA . LEU A 1 109 ? 46.820 24.982 27.368 1.00 74.83 108 LEU A CA 1
ATOM 666 C C . LEU A 1 109 ? 45.673 24.576 26.440 1.00 74.28 108 LEU A C 1
ATOM 667 O O . LEU A 1 109 ? 45.595 23.430 25.999 1.00 75.26 108 LEU A O 1
ATOM 672 N N . PRO A 1 110 ? 44.795 25.532 26.110 1.00 72.39 109 PRO A N 1
ATOM 673 C CA . PRO A 1 110 ? 43.779 25.230 25.112 1.00 73.55 109 PRO A CA 1
ATOM 674 C C . PRO A 1 110 ? 44.377 25.039 23.721 1.00 73.30 109 PRO A C 1
ATOM 675 O O . PRO A 1 110 ? 45.411 25.607 23.408 1.00 72.64 109 PRO A O 1
ATOM 679 N N . LYS A 1 111 ? 43.696 24.259 22.893 1.00 74.30 110 LYS A N 1
ATOM 680 C CA . LYS A 1 111 ? 44.118 24.007 21.533 1.00 73.32 110 LYS A CA 1
ATOM 681 C C . LYS A 1 111 ? 43.763 25.194 20.675 1.00 74.41 110 LYS A C 1
ATOM 682 O O . LYS A 1 111 ? 42.592 25.577 20.564 1.00 75.91 110 LYS A O 1
ATOM 688 N N . LEU A 1 112 ? 44.772 25.767 20.038 1.00 72.97 111 LEU A N 1
ATOM 689 C CA . LEU A 1 112 ? 44.543 26.824 19.064 1.00 72.29 111 LEU A CA 1
ATOM 690 C C . LEU A 1 112 ? 44.117 26.225 17.741 1.00 73.74 111 LEU A C 1
ATOM 691 O O . LEU A 1 112 ? 44.833 25.405 17.165 1.00 75.43 111 LEU A O 1
ATOM 696 N N . THR A 1 113 ? 42.965 26.679 17.256 1.00 75.66 112 THR A N 1
ATOM 697 C CA . THR A 1 113 ? 42.339 26.184 16.024 1.00 75.07 112 THR A CA 1
ATOM 698 C C . THR A 1 113 ? 42.171 27.336 15.040 1.00 74.00 112 THR A C 1
ATOM 699 O O . THR A 1 113 ? 41.519 28.349 15.338 1.00 70.77 112 THR A O 1
ATOM 703 N N . LEU A 1 114 ? 42.799 27.177 13.880 1.00 72.89 113 LEU A N 1
ATOM 704 C CA . LEU A 1 114 ? 42.904 28.251 12.909 1.00 71.68 113 LEU A CA 1
ATOM 705 C C . LEU A 1 114 ? 42.117 27.885 11.698 1.00 71.23 113 LEU A C 1
ATOM 706 O O . LEU A 1 114 ? 42.309 26.793 11.131 1.00 71.79 113 LEU A O 1
ATOM 711 N N . LEU A 1 115 ? 41.196 28.774 11.331 1.00 71.58 114 LEU A N 1
ATOM 712 C CA . LEU A 1 115 ? 40.354 28.596 10.169 1.00 69.88 114 LEU A CA 1
ATOM 713 C C . LEU A 1 115 ? 40.972 29.341 8.992 1.00 70.88 114 LEU A C 1
ATOM 714 O O . LEU A 1 115 ? 41.160 30.559 9.034 1.00 71.02 114 LEU A O 1
ATOM 719 N N . SER A 1 116 ? 41.288 28.612 7.935 1.00 73.29 115 SER A N 1
ATOM 720 C CA . SER A 1 116 ? 42.011 29.172 6.803 1.00 72.41 115 SER A CA 1
ATOM 721 C C . SER A 1 116 ? 41.579 28.538 5.512 1.00 73.56 115 SER A C 1
ATOM 722 O O . SER A 1 116 ? 41.908 27.361 5.222 1.00 76.36 115 SER A O 1
ATOM 725 N N . LYS A 1 117 ? 40.894 29.303 4.689 1.00 74.43 116 LYS A N 1
ATOM 726 C CA . LYS A 1 117 ? 40.546 28.783 3.382 1.00 77.23 116 LYS A CA 1
ATOM 727 C C . LYS A 1 117 ? 41.725 28.812 2.413 1.00 71.22 116 LYS A C 1
ATOM 728 O O . LYS A 1 117 ? 41.862 27.914 1.607 1.00 75.00 116 LYS A O 1
ATOM 734 N N . SER A 1 118 ? 42.598 29.804 2.517 1.00 68.32 117 SER A N 1
ATOM 735 C CA . SER A 1 118 ? 43.782 29.910 1.619 1.00 66.10 117 SER A CA 1
ATOM 736 C C . SER A 1 118 ? 44.977 29.058 2.043 1.00 64.55 117 SER A C 1
ATOM 737 O O . SER A 1 118 ? 45.793 28.660 1.197 1.00 61.69 117 SER A O 1
ATOM 740 N N . LEU A 1 119 ? 45.092 28.821 3.347 1.00 64.25 118 LEU A N 1
ATOM 741 C CA . LEU A 1 119 ? 46.233 28.100 3.925 1.00 67.23 118 LEU A CA 1
ATOM 742 C C . LEU A 1 119 ? 47.538 28.920 3.863 1.00 69.41 118 LEU A C 1
ATOM 743 O O . LEU A 1 119 ? 48.640 28.350 3.989 1.00 67.23 118 LEU A O 1
ATOM 748 N N . TYR A 1 120 ? 47.403 30.241 3.666 1.00 70.36 119 TYR A N 1
ATOM 749 C CA . TYR A 1 120 ? 48.559 31.130 3.672 1.00 71.47 119 TYR A CA 1
ATOM 750 C C . TYR A 1 120 ? 48.931 31.350 5.135 1.00 72.16 119 TYR A C 1
ATOM 751 O O . TYR A 1 120 ? 48.117 31.843 5.916 1.00 71.67 119 TYR A O 1
ATOM 760 N N . PHE A 1 121 ? 50.155 30.956 5.494 1.00 71.44 120 PHE A N 1
ATOM 761 C CA . PHE A 1 121 ? 50.695 31.193 6.804 1.00 71.19 120 PHE A CA 1
ATOM 762 C C . PHE A 1 121 ? 52.122 31.709 6.736 1.00 72.96 120 PHE A C 1
ATOM 763 O O . PHE A 1 121 ? 52.871 31.396 5.819 1.00 72.76 120 PHE A O 1
ATOM 771 N N . ASP A 1 122 ? 52.485 32.485 7.750 1.00 75.91 121 ASP A N 1
ATOM 772 C CA . ASP A 1 122 ? 53.883 32.871 8.005 1.00 77.94 121 ASP A CA 1
ATOM 773 C C . ASP A 1 122 ? 54.617 31.760 8.753 1.00 76.20 121 ASP A C 1
ATOM 774 O O . ASP A 1 122 ? 54.409 31.567 9.936 1.00 77.41 121 ASP A O 1
ATOM 779 N N . PHE A 1 123 ? 55.471 31.042 8.040 1.00 76.90 122 PHE A N 1
ATOM 780 C CA . PHE A 1 123 ? 56.255 29.955 8.603 1.00 79.00 122 PHE A CA 1
ATOM 781 C C . PHE A 1 123 ? 57.481 30.424 9.420 1.00 80.13 122 PHE A C 1
ATOM 782 O O . PHE A 1 123 ? 58.220 29.598 9.974 1.00 80.61 122 PHE A O 1
ATOM 790 N N . SER A 1 124 ? 57.714 31.732 9.485 1.00 78.53 123 SER A N 1
ATOM 791 C CA . SER A 1 124 ? 58.700 32.260 10.434 1.00 78.47 123 SER A CA 1
ATOM 792 C C . SER A 1 124 ? 58.062 32.279 11.853 1.00 78.26 123 SER A C 1
ATOM 793 O O . SER A 1 124 ? 58.739 32.507 12.849 1.00 79.16 123 SER A O 1
ATOM 796 N N . SER A 1 125 ? 56.752 32.090 11.933 1.00 76.64 124 SER A N 1
ATOM 797 C CA . SER A 1 125 ? 56.105 32.029 13.216 1.00 75.50 124 SER A CA 1
ATOM 798 C C . SER A 1 125 ? 56.524 30.748 13.912 1.00 74.09 124 SER A C 1
ATOM 799 O O . SER A 1 125 ? 56.663 29.714 13.275 1.00 73.31 124 SER A O 1
ATOM 802 N N . GLU A 1 126 ? 56.680 30.820 15.232 1.00 74.42 125 GLU A N 1
ATOM 803 C CA . GLU A 1 126 ? 56.892 29.622 16.047 1.00 72.80 125 GLU A CA 1
ATOM 804 C C . GLU A 1 126 ? 55.709 28.690 15.942 1.00 71.96 125 GLU A C 1
ATOM 805 O O . GLU A 1 126 ? 55.875 27.487 16.094 1.00 75.66 125 GLU A O 1
ATOM 811 N N . LEU A 1 127 ? 54.517 29.225 15.677 1.00 70.41 126 LEU A N 1
ATOM 812 C CA . LEU A 1 127 ? 53.356 28.345 15.437 1.00 71.42 126 LEU A CA 1
ATOM 813 C C . LEU A 1 127 ? 53.616 27.285 14.357 1.00 69.47 126 LEU A C 1
ATOM 814 O O . LEU A 1 127 ? 52.980 26.236 14.373 1.00 68.36 126 LEU A O 1
ATOM 819 N N . PHE A 1 128 ? 54.540 27.560 13.436 1.00 69.78 127 PHE A N 1
ATOM 820 C CA . PHE A 1 128 ? 54.823 26.624 12.338 1.00 72.29 127 PHE A CA 1
ATOM 821 C C . PHE A 1 128 ? 56.224 26.034 12.349 1.00 71.68 127 PHE A C 1
ATOM 822 O O . PHE A 1 128 ? 56.622 25.433 11.348 1.00 74.56 127 PHE A O 1
ATOM 830 N N . SER A 1 129 ? 56.935 26.140 13.487 1.00 71.96 128 SER A N 1
ATOM 831 C CA . SER A 1 129 ? 58.208 25.435 13.662 1.00 71.20 128 SER A CA 1
ATOM 832 C C . SER A 1 129 ? 57.943 23.953 13.780 1.00 72.35 128 SER A C 1
ATOM 833 O O . SER A 1 129 ? 57.059 23.545 14.524 1.00 72.31 128 SER A O 1
ATOM 836 N N . PRO A 1 130 ? 58.727 23.134 13.057 1.00 74.78 129 PRO A N 1
ATOM 837 C CA . PRO A 1 130 ? 58.557 21.678 13.076 1.00 74.73 129 PRO A CA 1
ATOM 838 C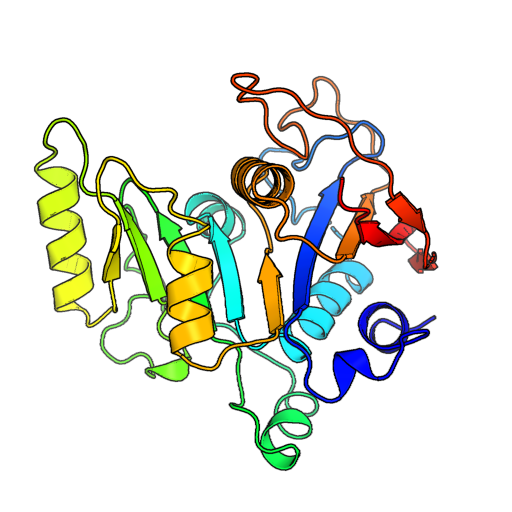 C . PRO A 1 130 ? 58.804 21.009 14.432 1.00 75.04 129 PRO A C 1
ATOM 839 O O . PRO A 1 130 ? 58.367 19.884 14.656 1.00 75.41 129 PRO A O 1
ATOM 843 N N . ASP A 1 131 ? 59.483 21.698 15.332 1.00 75.58 130 ASP A N 1
ATOM 844 C CA . ASP A 1 131 ? 59.752 21.145 16.642 1.00 74.42 130 ASP A CA 1
ATOM 845 C C . ASP A 1 131 ? 58.887 21.765 17.734 1.00 73.74 130 ASP A C 1
ATOM 846 O O . ASP A 1 131 ? 59.136 21.563 18.900 1.00 73.37 130 ASP A O 1
ATOM 851 N N . LEU A 1 132 ? 57.860 22.513 17.361 1.00 74.30 131 LEU A N 1
ATOM 852 C CA . LEU A 1 132 ? 56.974 23.075 18.345 1.00 73.10 131 LEU A CA 1
ATOM 853 C C . LEU A 1 132 ? 56.340 21.920 19.089 1.00 73.78 131 LEU A C 1
ATOM 854 O O . LEU A 1 132 ? 55.968 20.930 18.466 1.00 74.90 131 LEU A O 1
ATOM 859 N N . PRO A 1 133 ? 56.226 22.023 20.429 1.00 75.13 132 PRO A N 1
ATOM 860 C CA . PRO A 1 133 ? 55.469 20.990 21.106 1.00 76.05 132 PRO A CA 1
ATOM 861 C C . PRO A 1 133 ? 54.056 20.888 20.534 1.00 76.78 132 PRO A C 1
ATOM 862 O O . PRO A 1 133 ? 53.429 21.911 20.180 1.00 75.06 132 PRO A O 1
ATOM 866 N N . SER A 1 134 ? 53.565 19.655 20.469 1.00 77.25 133 SER A N 1
ATOM 867 C CA . SER A 1 134 ? 52.287 19.355 19.836 1.00 77.70 133 SER A CA 1
ATOM 868 C C . SER A 1 134 ? 51.123 20.085 20.467 1.00 77.91 133 SER A C 1
ATOM 869 O O . SER A 1 134 ? 50.198 20.504 19.759 1.00 79.30 133 SER A O 1
ATOM 872 N N . GLU A 1 135 ? 51.142 20.242 21.789 1.00 76.35 134 GLU A N 1
ATOM 873 C CA . GLU A 1 135 ? 50.038 20.938 22.427 1.00 79.11 134 GLU A CA 1
ATOM 874 C C . GLU A 1 135 ? 49.970 22.415 22.039 1.00 77.41 134 GLU A C 1
ATOM 875 O O . GLU A 1 135 ? 48.935 23.044 22.201 1.00 78.30 134 GLU A O 1
ATOM 881 N N . LEU A 1 136 ? 51.074 22.956 21.517 1.00 75.48 135 LEU A N 1
ATOM 882 C CA . LEU A 1 136 ? 51.125 24.340 21.059 1.00 72.49 135 LEU A CA 1
ATOM 883 C C . LEU A 1 136 ? 50.874 24.438 19.546 1.00 73.85 135 LEU A C 1
ATOM 884 O O . LEU A 1 136 ? 50.601 25.523 19.037 1.00 72.77 135 LEU A O 1
ATOM 889 N N . SER A 1 137 ? 50.972 23.307 18.837 1.00 73.45 136 SER A N 1
ATOM 890 C CA . SER A 1 137 ? 50.698 23.254 17.404 1.00 75.21 136 SER A CA 1
ATOM 891 C C . SER A 1 137 ? 49.202 23.515 17.103 1.00 74.67 136 SER A C 1
ATOM 892 O O . SER A 1 137 ? 48.329 22.960 17.758 1.00 76.03 136 SER A O 1
ATOM 895 N N . PRO A 1 138 ? 48.909 24.372 16.121 1.00 73.03 137 PRO A N 1
ATOM 896 C CA . PRO A 1 138 ? 47.537 24.728 15.847 1.00 70.58 137 PRO A CA 1
ATOM 897 C C . PRO A 1 138 ? 46.847 23.695 14.986 1.00 71.52 137 PRO A C 1
ATOM 898 O O . PRO A 1 138 ? 47.468 23.125 14.094 1.00 70.05 137 PRO A O 1
ATOM 902 N N . LEU A 1 139 ? 45.558 23.484 15.241 1.00 71.22 138 LEU A N 1
ATOM 903 C CA . LEU A 1 139 ? 44.750 22.658 14.396 1.00 71.04 138 LEU A CA 1
ATOM 904 C C . LEU A 1 139 ? 44.278 23.598 13.269 1.00 70.87 138 LEU A C 1
ATOM 905 O O . LEU A 1 139 ? 43.627 24.610 13.523 1.00 69.83 138 LEU A O 1
ATOM 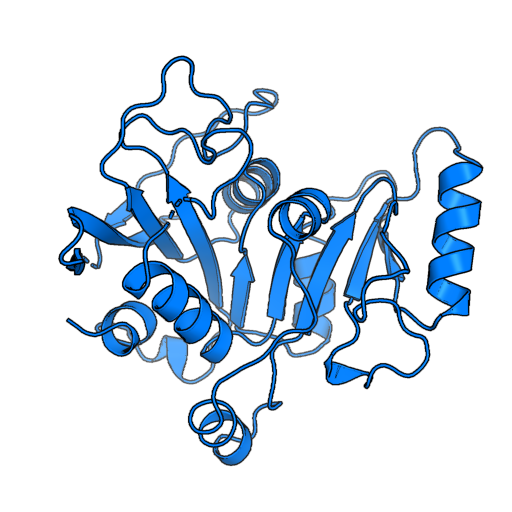910 N N . VAL A 1 140 ? 44.639 23.278 12.030 1.00 71.08 139 VAL A N 1
ATOM 911 C CA . VAL A 1 140 ? 44.220 24.081 10.890 1.00 70.93 139 VAL A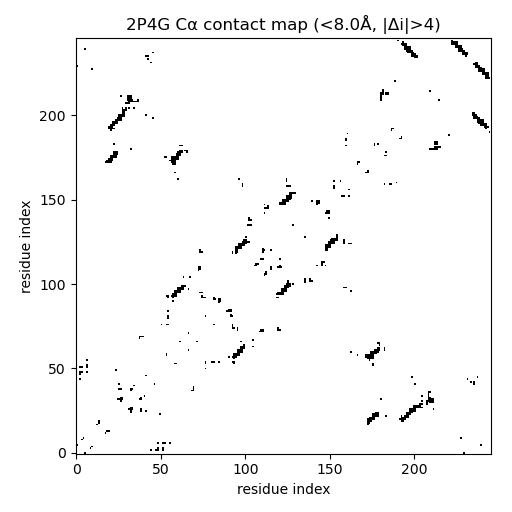 CA 1
ATOM 912 C C . VAL A 1 140 ? 42.986 23.451 10.260 1.00 72.61 139 VAL A C 1
ATOM 913 O O . VAL A 1 140 ? 42.957 22.245 10.013 1.00 73.42 139 VAL A O 1
ATOM 917 N N . ILE A 1 141 ? 41.959 24.273 10.050 1.00 72.86 140 ILE A N 1
ATOM 918 C CA . ILE A 1 141 ? 40.719 23.833 9.418 1.00 71.90 140 ILE A CA 1
ATOM 919 C C . ILE A 1 141 ? 40.552 24.628 8.109 1.00 71.82 140 ILE A C 1
ATOM 920 O O . ILE A 1 141 ? 40.436 25.845 8.121 1.00 70.38 140 ILE A O 1
ATOM 925 N N . THR A 1 142 ? 40.536 23.913 6.994 1.00 72.62 141 THR A N 1
ATOM 926 C CA . THR A 1 142 ? 40.397 24.502 5.687 1.00 72.42 141 THR A CA 1
ATOM 927 C C . THR A 1 142 ? 39.301 23.770 4.893 1.00 73.90 141 THR A C 1
ATOM 928 O O . THR A 1 142 ? 38.540 22.967 5.441 1.00 75.49 141 THR A O 1
ATOM 932 N N . GLN A 1 143 ? 39.218 24.050 3.604 1.00 74.26 142 GLN A N 1
ATOM 933 C CA . GLN A 1 143 ? 38.188 23.479 2.760 1.00 74.90 142 GLN A CA 1
ATOM 934 C C . GLN A 1 143 ? 38.802 23.123 1.420 1.00 75.82 142 GLN A C 1
ATOM 935 O O . GLN A 1 143 ? 39.679 23.815 0.956 1.00 78.13 142 GLN A O 1
ATOM 941 N N . GLN A 1 144 ? 38.375 22.038 0.799 1.00 78.10 143 GLN A N 1
ATOM 942 C CA . GLN A 1 144 ? 38.843 21.737 -0.547 1.00 79.53 143 GLN A CA 1
ATOM 943 C C . GLN A 1 144 ? 38.331 22.842 -1.443 1.00 81.37 143 GLN A C 1
ATOM 944 O O . GLN A 1 144 ? 37.119 23.025 -1.536 1.00 81.22 143 GLN A O 1
ATOM 950 N N . PRO A 1 145 ? 39.243 23.597 -2.090 1.00 84.30 144 PRO A N 1
ATOM 951 C CA . PRO A 1 145 ? 38.805 24.709 -2.933 1.00 85.84 144 PRO A CA 1
ATOM 952 C C . PRO A 1 145 ? 38.003 24.214 -4.136 1.00 84.85 144 PRO A C 1
ATOM 953 O O . PRO A 1 145 ? 38.386 23.224 -4.763 1.00 83.53 144 PRO A O 1
ATOM 957 N N . ALA A 1 146 ? 36.895 24.901 -4.415 1.00 85.94 145 ALA A N 1
ATOM 958 C CA . ALA A 1 146 ? 35.904 24.455 -5.395 1.00 87.90 145 ALA A CA 1
ATOM 959 C C . ALA A 1 146 ? 36.569 24.287 -6.743 1.00 89.11 145 ALA A C 1
ATOM 960 O O . ALA A 1 146 ? 36.553 23.205 -7.334 1.00 88.35 145 ALA A O 1
ATOM 962 N N . ASN A 1 147 ? 37.167 25.373 -7.211 1.00 91.54 146 ASN A N 1
ATOM 963 C CA . ASN A 1 147 ? 38.013 25.334 -8.383 1.00 93.21 146 ASN A CA 1
ATOM 964 C C . ASN A 1 147 ? 39.457 25.388 -7.926 1.00 94.06 146 ASN A C 1
ATOM 965 O O . ASN A 1 147 ? 39.818 26.172 -7.038 1.00 92.92 146 ASN A O 1
ATOM 970 N N . ASN A 1 148 ? 40.274 24.539 -8.540 1.00 95.96 147 ASN A N 1
ATOM 971 C CA . ASN A 1 148 ? 41.566 24.177 -7.977 1.00 97.72 147 ASN A CA 1
ATOM 972 C C . ASN A 1 148 ? 42.577 25.309 -7.873 1.00 98.58 147 ASN A C 1
ATOM 973 O O . ASN A 1 148 ? 42.574 26.258 -8.680 1.00 99.13 147 ASN A O 1
ATOM 978 N N . SER A 1 149 ? 43.420 25.186 -6.845 1.00 97.28 148 SER A N 1
ATOM 979 C CA . SER A 1 149 ? 44.501 26.118 -6.586 1.00 97.13 148 SER A CA 1
ATOM 980 C C . SER A 1 149 ? 45.767 25.339 -6.261 1.00 94.49 148 SER A C 1
ATOM 981 O O . SER A 1 149 ? 45.835 24.674 -5.233 1.00 94.80 148 SER A O 1
ATOM 984 N N . GLU A 1 150 ? 46.761 25.414 -7.146 1.00 91.24 149 GLU A N 1
ATOM 985 C CA . GLU A 1 150 ? 48.043 24.755 -6.903 1.00 89.03 149 GLU A CA 1
ATOM 986 C C . GLU A 1 150 ? 48.806 25.406 -5.737 1.00 84.89 149 GLU A C 1
ATOM 987 O O . GLU A 1 150 ? 49.647 24.751 -5.133 1.00 84.06 149 GLU A O 1
ATOM 989 N N . GLN A 1 151 ? 48.524 26.681 -5.455 1.00 80.41 150 GLN A N 1
ATOM 990 C CA . GLN A 1 151 ? 48.995 27.356 -4.238 1.00 80.79 150 GLN A CA 1
ATOM 991 C C . GLN A 1 151 ? 48.553 26.610 -2.994 1.00 79.10 150 GLN A C 1
ATOM 992 O O . GLN A 1 151 ? 49.351 26.345 -2.099 1.00 80.01 150 GLN A O 1
ATOM 998 N N . TRP A 1 152 ? 47.250 26.341 -2.940 1.00 76.49 151 TRP A N 1
ATOM 999 C CA . TRP A 1 152 ? 46.617 25.690 -1.810 1.00 74.92 151 TRP A CA 1
ATOM 1000 C C . TRP A 1 152 ? 47.227 24.313 -1.630 1.00 73.50 151 TRP A C 1
ATOM 1001 O O . TRP A 1 152 ? 47.671 23.985 -0.525 1.00 73.91 151 TRP A O 1
ATOM 1012 N N . ASP A 1 153 ? 47.312 23.538 -2.713 1.00 72.05 152 ASP A N 1
ATOM 1013 C CA . ASP A 1 153 ? 48.023 22.246 -2.686 1.00 72.80 152 ASP A CA 1
ATOM 1014 C C . ASP A 1 153 ? 49.410 22.378 -2.039 1.00 72.76 152 ASP A C 1
ATOM 1015 O O . ASP A 1 153 ? 49.749 21.607 -1.138 1.00 70.02 152 ASP A O 1
ATOM 1020 N N . GLN A 1 154 ? 50.191 23.361 -2.507 1.00 72.39 153 GLN A N 1
ATOM 1021 C CA . GLN A 1 154 ? 51.589 23.548 -2.078 1.00 73.11 153 GLN A CA 1
ATOM 1022 C C . GLN A 1 154 ? 51.654 23.979 -0.627 1.00 72.41 153 GLN A C 1
ATOM 1023 O O . GLN A 1 154 ? 52.548 23.581 0.109 1.00 74.78 153 GLN A O 1
ATOM 1027 N N . ARG A 1 155 ? 50.685 24.781 -0.219 1.00 70.30 154 ARG A N 1
ATOM 1028 C CA . ARG A 1 155 ? 50.610 25.255 1.136 1.00 70.63 154 ARG A CA 1
ATOM 1029 C C . ARG A 1 155 ? 50.216 24.137 2.097 1.00 70.25 154 ARG A C 1
ATOM 1030 O O . ARG A 1 155 ? 50.785 23.981 3.187 1.00 70.47 154 ARG A O 1
ATOM 1038 N N . LEU A 1 156 ? 49.225 23.361 1.694 1.00 71.16 155 LEU A N 1
ATOM 1039 C CA . LEU A 1 156 ? 48.833 22.195 2.464 1.00 71.33 155 LEU A CA 1
ATOM 1040 C C . LEU A 1 156 ? 50.058 21.315 2.689 1.00 71.05 155 LEU A C 1
ATOM 1041 O O . LEU A 1 156 ? 50.356 20.943 3.806 1.00 71.32 155 LEU A O 1
ATOM 1046 N N . GLN A 1 157 ? 50.795 21.032 1.629 1.00 71.95 156 GLN A N 1
ATOM 1047 C CA . GLN A 1 157 ? 51.992 20.205 1.734 1.00 75.26 156 GLN A CA 1
ATOM 1048 C C . GLN A 1 157 ? 53.015 20.768 2.729 1.00 76.04 156 GLN A C 1
ATOM 1049 O O . GLN A 1 157 ? 53.556 20.013 3.547 1.00 73.99 156 GLN A O 1
ATOM 1055 N N . LYS A 1 158 ? 53.269 22.077 2.645 1.00 75.45 157 LYS A N 1
ATOM 1056 C CA . LYS A 1 158 ? 54.195 22.759 3.532 1.00 77.69 157 LYS A CA 1
ATOM 1057 C C . LYS A 1 158 ? 53.770 22.534 4.966 1.00 77.79 157 LYS A C 1
ATOM 1058 O O . LYS A 1 158 ? 54.591 22.225 5.806 1.00 80.35 157 LYS A O 1
ATOM 1062 N N . LEU A 1 159 ? 52.483 22.718 5.252 1.00 78.23 158 LEU A N 1
ATOM 1063 C CA . LEU A 1 159 ? 51.974 22.489 6.609 1.00 77.01 158 LEU A CA 1
ATOM 1064 C C . LEU A 1 159 ? 52.225 21.057 7.030 1.00 74.99 158 LEU A C 1
ATOM 1065 O O . LEU A 1 159 ? 52.682 20.791 8.131 1.00 76.45 158 LEU A O 1
ATOM 1070 N N . ILE A 1 160 ? 51.939 20.138 6.133 1.00 75.36 159 ILE A N 1
ATOM 1071 C CA . ILE A 1 160 ? 52.103 18.731 6.419 1.00 76.90 159 ILE A CA 1
ATOM 1072 C C . ILE A 1 160 ? 53.577 18.436 6.706 1.00 77.49 159 ILE A C 1
ATOM 1073 O O . ILE A 1 160 ? 53.903 17.764 7.677 1.00 75.13 159 ILE A O 1
ATOM 1078 N N . ASP A 1 161 ? 54.453 19.034 5.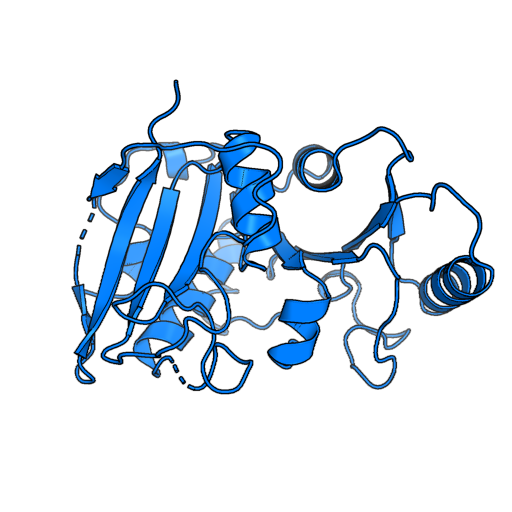912 1.00 79.32 160 ASP A N 1
ATOM 1079 C CA . ASP A 1 161 ? 55.878 18.843 6.068 1.00 79.82 160 ASP A CA 1
ATOM 1080 C C . ASP A 1 161 ? 56.437 19.403 7.354 1.00 81.45 160 ASP A C 1
ATOM 1081 O O . ASP A 1 161 ? 57.500 18.958 7.784 1.00 81.85 160 ASP A O 1
ATOM 1086 N N . VAL A 1 162 ? 55.770 20.382 7.968 1.00 81.23 161 VAL A N 1
ATOM 1087 C CA . VAL A 1 162 ? 56.218 20.839 9.281 1.00 78.28 161 VAL A CA 1
ATOM 1088 C C . VAL A 1 162 ? 55.490 20.091 10.393 1.00 76.36 161 VAL A C 1
ATOM 1089 O O . VAL A 1 162 ? 55.801 20.252 11.557 1.00 77.91 161 VAL A O 1
ATOM 1093 N N . GLY A 1 163 ? 54.557 19.225 10.030 1.00 75.88 162 GLY A N 1
ATOM 1094 C CA . GLY A 1 163 ? 53.843 18.425 11.023 1.00 75.71 162 GLY A CA 1
ATOM 1095 C C . GLY A 1 163 ? 52.535 18.979 11.576 1.00 75.94 162 GLY A C 1
ATOM 1096 O O . GLY A 1 163 ? 51.969 18.388 12.497 1.00 75.85 162 GLY A O 1
ATOM 1097 N N . VAL A 1 164 ? 52.040 20.087 11.017 1.00 75.07 163 VAL A N 1
ATOM 1098 C CA . VAL A 1 164 ? 50.762 20.659 11.440 1.00 73.06 163 VAL A CA 1
ATOM 1099 C C . VAL A 1 164 ? 49.596 19.788 11.014 1.00 72.44 163 VAL A C 1
ATOM 1100 O O . VAL A 1 164 ? 49.540 19.336 9.866 1.00 74.69 163 VAL A O 1
ATOM 1104 N N . GLU A 1 165 ? 48.672 19.553 11.948 1.00 69.54 164 GLU A N 1
ATOM 1105 C CA . GLU A 1 165 ? 47.436 18.838 11.664 1.00 69.44 164 GLU A CA 1
ATOM 1106 C C . GLU A 1 165 ? 46.441 19.704 10.889 1.00 69.98 164 GLU A C 1
ATOM 1107 O O . GLU A 1 165 ? 46.023 20.762 11.386 1.00 70.15 164 GLU A O 1
ATOM 1113 N N . VAL A 1 166 ? 46.047 19.249 9.698 1.00 69.06 165 VAL A N 1
ATOM 1114 C CA . VAL A 1 166 ? 45.102 19.987 8.848 1.00 68.17 165 VAL A CA 1
ATOM 1115 C C . VAL A 1 166 ? 43.872 19.156 8.502 1.00 67.56 165 VAL A C 1
ATOM 1116 O O . VAL A 1 166 ? 43.996 18.086 7.920 1.00 68.40 165 VAL A O 1
ATOM 1120 N N . ILE A 1 167 ? 42.694 19.653 8.866 1.00 66.73 166 ILE A N 1
ATOM 1121 C CA . ILE A 1 167 ? 41.458 19.036 8.489 1.00 67.55 166 ILE A CA 1
ATOM 1122 C C . ILE A 1 167 ? 40.928 19.804 7.291 1.00 69.40 166 ILE A C 1
ATOM 1123 O O . ILE A 1 167 ? 40.773 21.034 7.361 1.00 68.72 166 ILE A O 1
ATOM 1128 N N . VAL A 1 168 ? 40.654 19.087 6.200 1.00 68.78 167 VAL A N 1
ATOM 1129 C CA . VAL A 1 168 ? 40.068 19.678 5.001 1.00 69.76 167 VAL A CA 1
ATOM 1130 C C . VAL A 1 168 ? 38.576 19.386 4.985 1.00 70.21 167 VAL A C 1
ATOM 1131 O O . VAL A 1 168 ? 38.181 18.249 4.794 1.00 70.87 167 VAL A O 1
ATOM 1135 N N . ALA A 1 169 ? 37.757 20.400 5.227 1.00 71.60 168 ALA A N 1
ATOM 1136 C CA . ALA A 1 169 ? 36.307 20.273 5.075 1.00 73.74 168 ALA A CA 1
ATOM 1137 C C . ALA A 1 169 ? 35.958 20.100 3.596 1.00 76.16 168 ALA A C 1
ATOM 1138 O O . ALA A 1 169 ? 36.654 20.622 2.737 1.00 76.90 168 ALA A O 1
ATOM 1140 N N . PRO A 1 170 ? 34.916 19.309 3.283 1.00 80.75 169 PRO A N 1
ATOM 1141 C CA . PRO A 1 170 ? 34.367 19.296 1.925 1.00 82.11 169 PRO A CA 1
ATOM 1142 C C . PRO A 1 170 ? 33.951 20.663 1.405 1.00 84.73 169 PRO A C 1
ATOM 1143 O O . PRO A 1 170 ? 33.700 21.591 2.186 1.00 83.74 169 PRO A O 1
ATOM 1147 N N . THR A 1 171 ? 33.872 20.767 0.081 1.00 88.55 170 THR A N 1
ATOM 1148 C CA . THR A 1 171 ? 33.504 22.015 -0.593 1.00 91.18 170 THR A CA 1
ATOM 1149 C C . THR A 1 171 ? 32.130 22.510 -0.122 1.00 92.66 170 THR A C 1
ATOM 1150 O O . THR A 1 171 ? 31.932 23.717 0.090 1.00 91.20 170 THR A O 1
ATOM 1154 N N . SER A 1 172 ? 31.209 21.556 0.054 1.00 93.39 171 SER A N 1
ATOM 1155 C CA . SER A 1 172 ? 29.834 21.811 0.507 1.00 95.02 171 SER A CA 1
ATOM 1156 C C . SER A 1 172 ? 29.718 22.335 1.936 1.00 96.14 171 SER A C 1
ATOM 1157 O O . SER A 1 172 ? 28.934 23.243 2.212 1.00 97.76 171 SER A O 1
ATOM 1160 N N . THR A 1 173 ? 30.517 21.762 2.830 1.00 96.28 172 THR A N 1
ATOM 1161 C CA . THR A 1 173 ? 30.351 21.908 4.280 1.00 94.43 172 THR A CA 1
ATOM 1162 C C . THR A 1 173 ? 30.646 23.304 4.853 1.00 94.08 172 THR A C 1
ATOM 1163 O O . THR A 1 173 ? 31.201 24.175 4.182 1.00 94.31 172 THR A O 1
ATOM 1167 N N . ASN A 1 174 ? 30.268 23.492 6.114 1.00 93.07 173 ASN A N 1
ATOM 1168 C CA . ASN A 1 174 ? 30.547 24.717 6.850 1.00 93.23 173 ASN A CA 1
ATOM 1169 C C . ASN A 1 174 ? 31.776 24.501 7.744 1.00 92.62 173 ASN A C 1
ATOM 1170 O O . ASN A 1 174 ? 31.756 23.632 8.603 1.00 92.61 173 ASN A O 1
ATOM 1175 N N . PRO A 1 175 ? 32.836 25.305 7.562 1.00 92.20 174 PRO A N 1
ATOM 1176 C CA . PRO A 1 175 ? 34.093 25.094 8.295 1.00 91.27 174 PRO A CA 1
ATOM 1177 C C . PRO A 1 175 ? 33.994 25.256 9.816 1.00 87.90 174 PRO A C 1
ATOM 1178 O O . PRO A 1 175 ? 34.686 24.556 10.532 1.00 88.86 174 PRO A O 1
ATOM 1182 N N . LEU A 1 176 ? 33.168 26.181 10.300 1.00 85.25 175 LEU A N 1
ATOM 1183 C CA . LEU A 1 176 ? 32.902 26.310 11.741 1.00 83.54 175 LEU A CA 1
ATOM 1184 C C . LEU A 1 176 ? 32.230 25.071 12.325 1.00 81.80 175 LEU A C 1
ATOM 1185 O O . LEU A 1 176 ? 32.619 24.615 13.389 1.00 83.88 175 LEU A O 1
ATOM 1190 N N . LYS A 1 177 ? 31.209 24.558 11.650 1.00 80.59 176 LYS A N 1
ATOM 1191 C CA A LYS A 1 177 ? 30.545 23.315 12.052 0.50 80.37 176 LYS A CA 1
ATOM 1192 C CA B LYS A 1 177 ? 30.554 23.331 12.091 0.50 81.00 176 LYS A CA 1
ATOM 1193 C C . LYS A 1 177 ? 31.582 22.204 12.135 1.00 80.42 176 LYS A C 1
ATOM 1194 O O . LYS A 1 177 ? 31.598 21.405 13.078 1.00 79.06 176 LYS A O 1
ATOM 1205 N N . ILE A 1 178 ? 32.447 22.164 11.125 1.00 79.69 177 ILE A N 1
ATOM 1206 C CA . ILE A 1 178 ? 33.498 21.167 11.037 1.00 78.77 177 ILE A CA 1
ATOM 1207 C C . ILE A 1 178 ? 34.475 21.307 12.207 1.00 78.47 177 ILE A C 1
ATOM 1208 O O . ILE A 1 178 ? 34.840 20.322 12.847 1.00 79.80 177 ILE A O 1
ATOM 1213 N N . ALA A 1 179 ? 34.902 22.532 12.476 1.00 76.76 178 ALA A N 1
ATOM 1214 C CA . ALA A 1 179 ? 35.829 22.780 13.566 1.00 77.61 178 ALA A CA 1
ATOM 1215 C C . ALA A 1 179 ? 35.183 22.349 14.869 1.00 76.75 178 ALA A C 1
ATOM 1216 O O . ALA A 1 179 ? 35.805 21.676 15.679 1.00 76.24 178 ALA A O 1
ATOM 1218 N N . PHE A 1 180 ? 33.935 22.774 15.042 1.00 76.69 179 PHE A N 1
ATOM 1219 C CA . PHE A 1 180 ? 33.138 22.535 16.242 1.00 77.52 179 PHE A CA 1
ATOM 1220 C C . PHE A 1 180 ? 33.094 21.026 16.502 1.00 76.48 179 PHE A C 1
ATOM 1221 O O . PHE A 1 180 ? 33.417 20.583 17.598 1.00 77.84 179 PHE A O 1
ATOM 1229 N N . ASP A 1 181 ? 32.764 20.250 15.469 1.00 74.39 180 ASP A N 1
ATOM 1230 C CA . ASP A 1 181 ? 32.739 18.788 15.557 1.00 74.00 180 ASP A CA 1
ATOM 1231 C C . ASP A 1 181 ? 34.116 18.171 15.813 1.00 74.63 180 ASP A C 1
ATOM 1232 O O . ASP A 1 181 ? 34.244 17.268 16.651 1.00 74.91 180 ASP A O 1
ATOM 1237 N N . ALA A 1 182 ? 35.131 18.628 15.075 1.00 73.20 181 ALA A N 1
ATOM 1238 C CA . ALA A 1 182 ? 36.506 18.137 15.259 1.00 73.37 181 ALA A CA 1
ATOM 1239 C C . ALA A 1 182 ? 36.968 18.328 16.706 1.00 73.50 181 ALA A C 1
ATOM 1240 O O . ALA A 1 182 ? 37.671 17.487 17.256 1.00 71.93 181 ALA A O 1
ATOM 1242 N N . LEU A 1 183 ? 36.568 19.453 17.304 1.00 74.36 182 LEU A N 1
ATOM 1243 C CA . LEU A 1 183 ? 36.953 19.785 18.670 1.00 73.85 182 LEU A CA 1
ATOM 1244 C C . LEU A 1 183 ? 36.131 18.986 19.680 1.00 73.64 182 LEU A C 1
ATOM 1245 O O . LEU A 1 183 ? 36.672 18.493 20.665 1.00 73.71 182 LEU A O 1
ATOM 1250 N N . HIS A 1 184 ? 34.836 18.851 19.440 1.00 72.27 183 HIS A N 1
ATOM 1251 C CA . HIS A 1 184 ? 34.010 18.021 20.318 1.00 73.69 183 HIS A CA 1
ATOM 1252 C C . HIS A 1 184 ? 34.460 16.587 20.261 1.00 71.80 183 HIS A C 1
ATOM 1253 O O . HIS A 1 184 ? 34.612 15.962 21.298 1.00 70.39 183 HIS A O 1
ATOM 1260 N N . ALA A 1 185 ? 34.707 16.091 19.048 1.00 72.77 184 ALA A N 1
ATOM 1261 C CA . ALA A 1 185 ? 35.219 14.723 18.833 1.00 72.93 184 ALA A CA 1
ATOM 1262 C C . ALA A 1 185 ? 36.572 14.496 19.477 1.00 73.73 184 ALA A C 1
ATOM 1263 O O . ALA A 1 185 ? 37.067 13.390 19.508 1.00 78.25 184 ALA A O 1
ATOM 1265 N N . ARG A 1 186 ? 37.156 15.553 20.002 1.00 74.67 185 ARG A N 1
ATOM 1266 C CA . ARG A 1 186 ? 38.453 15.531 20.628 1.00 75.03 185 ARG A CA 1
ATOM 1267 C C . ARG A 1 186 ? 38.309 15.748 22.123 1.00 74.43 185 ARG A C 1
ATOM 1268 O O . ARG A 1 186 ? 39.300 15.937 22.813 1.00 74.65 185 ARG A O 1
ATOM 1276 N N . ARG A 1 187 ? 37.065 15.775 22.597 1.00 75.20 186 ARG A N 1
ATOM 1277 C CA . ARG A 1 187 ? 36.717 16.041 23.993 1.00 79.32 186 ARG A CA 1
ATOM 1278 C C . ARG A 1 187 ? 37.072 17.449 24.462 1.00 77.71 186 ARG A C 1
ATOM 1279 O O . ARG A 1 187 ? 37.226 17.696 25.654 1.00 77.75 186 ARG A O 1
ATOM 1287 N N . LEU A 1 188 ? 37.140 18.382 23.516 1.00 78.85 187 LEU A N 1
ATOM 1288 C CA . LEU A 1 188 ? 37.360 19.801 23.810 1.00 76.87 187 LEU A CA 1
ATOM 1289 C C . LEU A 1 188 ? 36.022 20.527 23.867 1.00 76.86 187 LEU A C 1
ATOM 1290 O O . LEU A 1 188 ? 35.436 20.822 22.831 1.00 78.55 187 LEU A O 1
ATOM 1295 N N . LYS A 1 189 ? 35.557 20.815 25.083 1.00 75.46 188 LYS A N 1
ATOM 1296 C CA . LYS A 1 189 ? 34.157 21.180 25.326 1.00 75.83 188 LYS A CA 1
ATOM 1297 C C . LYS A 1 189 ? 33.884 22.681 25.470 1.00 74.99 188 LYS A C 1
ATOM 1298 O O . LYS A 1 189 ? 32.784 23.138 25.131 1.00 75.81 188 LYS A O 1
ATOM 1300 N 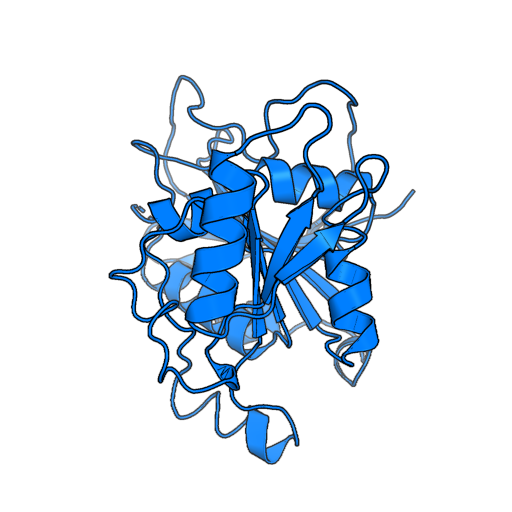N . LYS A 1 190 ? 34.855 23.423 26.008 1.00 72.15 189 LYS A N 1
ATOM 1301 C CA . LYS A 1 190 ? 34.743 24.866 26.191 1.00 70.29 189 LYS A CA 1
ATOM 1302 C C . LYS A 1 190 ? 35.479 25.510 25.034 1.00 69.78 189 LYS A C 1
ATOM 1303 O O . LYS A 1 190 ? 36.686 25.352 24.913 1.00 67.44 189 LYS A O 1
ATOM 1309 N N . ILE A 1 191 ? 34.754 26.211 24.164 1.00 69.00 190 ILE A N 1
ATOM 1310 C CA . ILE A 1 191 ? 35.363 26.777 22.975 1.00 68.96 190 ILE A CA 1
ATOM 1311 C C . ILE A 1 191 ? 35.239 28.286 22.998 1.00 69.78 190 ILE A C 1
ATOM 1312 O O . ILE A 1 191 ? 34.157 28.823 23.159 1.00 70.05 190 ILE A O 1
ATOM 1317 N N . SER A 1 192 ? 36.361 28.975 22.852 1.00 71.87 191 SER A N 1
ATOM 1318 C CA . SER A 1 192 ? 36.345 30.424 22.762 1.00 73.24 191 SER A CA 1
ATOM 1319 C C . SER A 1 192 ? 36.559 30.774 21.291 1.00 74.32 191 SER A C 1
ATOM 1320 O O . SER A 1 192 ? 37.494 30.275 20.676 1.00 74.94 191 SER A O 1
ATOM 1323 N N . ILE A 1 193 ? 35.669 31.584 20.717 1.00 74.42 192 ILE A N 1
ATOM 1324 C CA . ILE A 1 193 ? 35.862 32.097 19.360 1.00 73.29 192 ILE A CA 1
ATOM 1325 C C . ILE A 1 193 ? 36.380 33.509 19.526 1.00 74.24 192 ILE A C 1
ATOM 1326 O O . ILE A 1 193 ? 35.666 34.374 20.054 1.00 76.18 192 ILE A O 1
ATOM 1331 N N . GLU A 1 194 ? 37.626 33.726 19.121 1.00 72.13 193 GLU A N 1
ATOM 1332 C CA . GLU A 1 194 ? 38.286 35.000 19.301 1.00 73.86 193 GLU A CA 1
ATOM 1333 C C . GLU A 1 194 ? 38.161 35.863 18.059 1.00 75.67 193 GLU A C 1
ATOM 1334 O O . GLU A 1 194 ? 38.657 36.991 17.979 1.00 75.49 193 GLU A O 1
ATOM 1340 N N . GLY A 1 195 ? 37.510 35.294 17.066 1.00 77.44 194 GLY A N 1
ATOM 1341 C CA . GLY A 1 195 ? 36.989 36.072 16.031 1.00 77.12 194 GLY A CA 1
ATOM 1342 C C . GLY A 1 195 ? 37.531 35.861 14.662 1.00 77.09 194 GLY A C 1
ATOM 1343 O O . GLY A 1 195 ? 37.916 34.750 14.267 1.00 76.17 194 GLY A O 1
ATOM 1344 N N . GLY A 1 196 ? 37.612 37.023 14.020 1.00 76.61 195 GLY A N 1
ATOM 1345 C CA . GLY A 1 196 ? 37.175 37.220 12.722 1.00 78.18 195 GLY A CA 1
ATOM 1346 C C . GLY A 1 196 ? 35.696 37.572 12.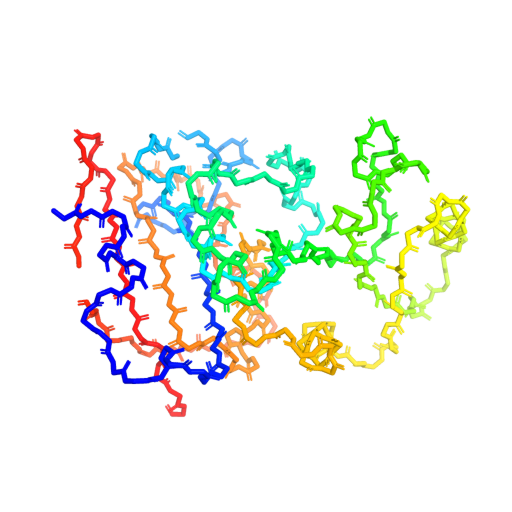839 1.00 77.76 195 GLY A C 1
ATOM 1347 O O . GLY A 1 196 ? 34.902 36.722 13.227 1.00 77.30 195 GLY A O 1
ATOM 1348 N N . PRO A 1 197 ? 35.316 38.824 12.516 1.00 76.43 196 PRO A N 1
ATOM 1349 C CA . PRO A 1 197 ? 33.904 39.174 12.261 1.00 73.46 196 PRO A CA 1
ATOM 1350 C C . PRO A 1 197 ? 33.127 38.128 11.462 1.00 72.66 196 PRO A C 1
ATOM 1351 O O . PRO A 1 197 ? 31.980 37.808 11.797 1.00 73.29 196 PRO A O 1
ATOM 1355 N N . SER A 1 198 ? 33.721 37.617 10.392 1.00 72.88 197 SER A N 1
ATOM 1356 C CA . SER A 1 198 ? 33.023 36.623 9.589 1.00 73.45 197 SER A CA 1
ATOM 1357 C C . SER A 1 198 ? 32.890 35.270 10.333 1.00 71.10 197 SER A C 1
ATOM 1358 O O . SER A 1 198 ? 31.951 34.520 10.107 1.00 72.79 197 SER A O 1
ATOM 1361 N N . VAL A 1 199 ? 33.809 35.006 11.253 1.00 70.45 198 VAL A N 1
ATOM 1362 C CA . VAL A 1 199 ? 33.771 33.830 12.085 1.00 71.86 198 VAL A CA 1
ATOM 1363 C C . VAL A 1 199 ? 32.663 33.992 13.133 1.00 71.99 198 VAL A C 1
ATOM 1364 O O . VAL A 1 199 ? 31.834 33.102 13.302 1.00 74.30 198 VAL A O 1
ATOM 1368 N N . TYR A 1 200 ? 32.622 35.140 13.794 1.00 72.88 199 TYR A N 1
ATOM 1369 C CA . TYR A 1 200 ? 31.491 35.496 14.667 1.00 73.20 199 TYR A CA 1
ATOM 1370 C C . TYR A 1 200 ? 30.185 35.307 13.933 1.00 71.40 199 TYR A C 1
ATOM 1371 O O . TYR A 1 200 ? 29.254 34.687 14.438 1.00 73.92 199 TYR A O 1
ATOM 1380 N N . ARG A 1 201 ? 30.133 35.844 12.720 1.00 71.97 200 ARG A N 1
ATOM 1381 C CA . ARG A 1 201 ? 28.939 35.776 11.878 1.00 71.34 200 ARG A CA 1
ATOM 1382 C C . ARG A 1 201 ? 28.510 34.345 11.578 1.00 70.26 200 ARG A C 1
ATOM 1383 O O . ARG A 1 201 ? 27.345 33.991 11.755 1.00 71.30 200 ARG A O 1
ATOM 1391 N N . GLN A 1 202 ? 29.441 33.527 11.103 1.00 71.82 201 GLN A N 1
ATOM 1392 C CA . GLN A 1 202 ? 29.125 32.131 10.781 1.00 75.48 201 GLN A CA 1
ATOM 1393 C C . GLN A 1 202 ? 28.646 31.387 12.030 1.00 72.82 201 GLN A C 1
ATOM 1394 O O . GLN A 1 202 ? 27.750 30.576 11.941 1.00 73.94 201 GLN A O 1
ATOM 1400 N N . ALA A 1 203 ? 29.234 31.692 13.190 1.00 71.62 202 ALA A N 1
ATOM 1401 C CA . ALA A 1 203 ? 28.904 31.012 14.452 1.00 71.90 202 ALA A CA 1
ATOM 1402 C C . ALA A 1 203 ? 27.510 31.385 14.975 1.00 71.60 202 ALA A C 1
ATOM 1403 O O . ALA A 1 203 ? 26.756 30.533 15.429 1.00 72.21 202 ALA A O 1
ATOM 1405 N N . LEU A 1 204 ? 27.198 32.675 14.938 1.00 73.50 203 LEU A N 1
ATOM 1406 C CA . LEU A 1 204 ? 25.883 33.174 15.320 1.00 74.68 203 LEU A CA 1
ATOM 1407 C C . LEU A 1 204 ? 24.797 32.579 14.468 1.00 75.12 203 LEU A C 1
ATOM 1408 O O . LEU A 1 204 ? 23.793 32.111 14.990 1.00 75.73 203 LEU A O 1
ATOM 1413 N N . SER A 1 205 ? 24.994 32.585 13.156 1.00 77.41 204 SER A N 1
ATOM 1414 C CA . SER A 1 205 ? 23.969 32.059 12.253 1.00 78.24 204 SER A CA 1
ATOM 1415 C C . SER A 1 205 ? 23.838 30.534 12.318 1.00 76.67 204 SER A C 1
ATOM 1416 O O . SER A 1 205 ? 22.801 29.996 11.987 1.00 78.16 204 SER A O 1
ATOM 1419 N N . LEU A 1 206 ? 24.887 29.838 12.737 1.00 77.03 205 LEU A N 1
ATOM 1420 C CA . LEU A 1 206 ? 24.779 28.408 13.034 1.00 76.42 205 LEU A CA 1
ATOM 1421 C C . LEU A 1 206 ? 24.146 28.190 14.408 1.00 75.18 205 LEU A C 1
ATOM 1422 O O . LEU A 1 206 ? 23.736 27.084 14.736 1.00 75.33 205 LEU A O 1
ATOM 1427 N N . GLY A 1 207 ? 24.087 29.239 15.216 1.00 76.12 206 GLY A N 1
ATOM 1428 C CA . GLY A 1 207 ? 23.487 29.167 16.544 1.00 76.21 206 GLY A CA 1
ATOM 1429 C C . GLY A 1 207 ? 24.326 28.404 17.563 1.00 75.79 206 GLY A C 1
ATOM 1430 O O . GLY A 1 207 ? 23.789 27.734 18.433 1.00 75.74 206 GLY A O 1
ATOM 1431 N N . ILE A 1 208 ? 25.641 28.511 17.481 1.00 73.50 207 ILE A N 1
ATOM 1432 C CA . ILE A 1 208 ? 26.484 27.715 18.356 1.00 73.53 207 ILE A CA 1
ATOM 1433 C C . ILE A 1 208 ? 27.075 28.549 19.488 1.00 72.47 207 ILE A C 1
ATOM 1434 O O . ILE A 1 208 ? 27.697 28.006 20.385 1.00 72.09 207 ILE A O 1
ATOM 1439 N N . VAL A 1 209 ? 26.865 29.862 19.444 1.00 71.15 208 VAL A N 1
ATOM 1440 C CA . VAL A 1 209 ? 27.393 30.773 20.453 1.00 70.36 208 VAL A CA 1
ATOM 1441 C C . VAL A 1 209 ? 26.407 30.835 21.606 1.00 70.54 208 VAL A C 1
ATOM 1442 O O . VAL A 1 209 ? 25.234 31.172 21.407 1.00 71.65 208 VAL A O 1
ATOM 1446 N N . ASP A 1 210 ? 26.866 30.455 22.795 1.00 70.08 209 ASP A N 1
ATOM 1447 C CA . ASP A 1 210 ? 26.030 30.465 24.010 1.00 68.50 209 ASP A CA 1
ATOM 1448 C C . ASP A 1 210 ? 26.109 31.789 24.743 1.00 69.13 209 ASP A C 1
ATOM 1449 O O . ASP A 1 210 ? 25.144 32.225 25.338 1.00 66.82 209 ASP A O 1
ATOM 1454 N N . ARG A 1 211 ? 27.304 32.375 24.748 1.00 70.97 210 ARG A N 1
ATOM 1455 C CA . ARG A 1 211 ? 27.585 33.641 25.435 1.00 72.19 210 ARG A CA 1
ATOM 1456 C C . ARG A 1 211 ? 28.566 34.440 24.624 1.00 72.68 210 ARG A C 1
ATOM 1457 O O . ARG A 1 211 ? 29.366 33.872 23.889 1.00 72.37 210 ARG A O 1
ATOM 1465 N N . LEU A 1 212 ? 28.515 35.750 24.842 1.00 73.16 211 LEU A N 1
ATOM 1466 C CA . LEU A 1 212 ? 29.376 36.713 24.197 1.00 74.49 211 LEU A CA 1
ATOM 1467 C C . LEU A 1 212 ? 30.034 37.573 25.263 1.00 73.91 211 LEU A C 1
ATOM 1468 O O . LEU A 1 212 ? 29.348 38.101 26.127 1.00 72.23 211 LEU A O 1
ATOM 1473 N N . HIS A 1 213 ? 31.362 37.667 25.203 1.00 74.29 212 HIS A N 1
ATOM 1474 C CA . HIS A 1 213 ? 32.103 38.683 25.901 1.00 74.00 212 HIS A CA 1
ATOM 1475 C C . HIS A 1 213 ? 32.397 39.799 24.913 1.00 74.80 212 HIS A C 1
ATOM 1476 O O . HIS A 1 213 ? 33.102 39.583 23.945 1.00 74.37 212 HIS A O 1
ATOM 1483 N N . LEU A 1 214 ? 31.844 40.982 25.159 1.00 74.80 213 LEU A N 1
ATOM 1484 C CA . LEU A 1 214 ? 32.035 42.119 24.257 1.00 72.30 213 LEU A CA 1
ATOM 1485 C C . LEU A 1 214 ? 32.609 43.264 25.061 1.00 73.51 213 LEU A C 1
ATOM 1486 O O . LEU A 1 214 ? 32.072 43.636 26.119 1.00 70.92 213 LEU A O 1
ATOM 1491 N N . THR A 1 215 ? 33.739 43.769 24.576 1.00 73.07 214 THR A N 1
ATOM 1492 C CA . THR A 1 215 ? 34.371 44.960 25.091 1.00 73.17 214 THR A CA 1
ATOM 1493 C C . THR A 1 215 ? 34.031 46.103 24.148 1.00 73.93 214 THR A C 1
ATOM 1494 O O . THR A 1 215 ? 34.223 45.981 22.945 1.00 73.08 214 THR A O 1
ATOM 1498 N N . ILE A 1 216 ? 33.534 47.207 24.705 1.00 75.31 215 ILE A N 1
ATOM 1499 C CA . ILE A 1 216 ? 33.192 48.400 23.928 1.00 73.87 215 ILE A CA 1
ATOM 1500 C C . ILE A 1 216 ? 34.180 49.490 24.282 1.00 74.06 215 ILE A C 1
ATOM 1501 O O . ILE A 1 216 ? 34.237 49.965 25.432 1.00 73.92 215 ILE A O 1
ATOM 1506 N N . ALA A 1 217 ? 34.963 49.857 23.274 1.00 72.66 216 ALA A N 1
ATOM 1507 C CA . ALA A 1 217 ? 36.114 50.708 23.436 1.00 70.99 216 ALA A CA 1
ATOM 1508 C C . ALA A 1 217 ? 35.663 52.138 23.267 1.00 70.66 216 ALA A C 1
ATOM 1509 O O . ALA A 1 217 ? 34.782 52.433 22.449 1.00 67.82 216 ALA A O 1
ATOM 1511 N N . PRO A 1 218 ? 36.246 53.048 24.070 1.00 71.71 217 PRO A N 1
ATOM 1512 C CA . PRO A 1 218 ? 35.820 54.432 24.053 1.00 70.33 217 PRO A CA 1
ATOM 1513 C C . PRO A 1 218 ? 36.286 55.152 22.780 1.00 72.54 217 PRO A C 1
ATOM 1514 O O . PRO A 1 218 ? 37.016 56.141 22.846 1.00 74.02 217 PRO A O 1
ATOM 1518 N N . ASN A 1 219 ? 35.889 54.655 21.617 1.00 74.47 218 ASN A N 1
ATOM 1519 C CA . ASN A 1 219 ? 36.174 55.372 20.382 1.00 75.54 218 ASN A CA 1
ATOM 1520 C C . ASN A 1 219 ? 35.110 55.255 19.298 1.00 73.56 218 ASN A C 1
ATOM 1521 O O . ASN A 1 219 ? 34.267 54.364 19.315 1.00 71.64 218 ASN A O 1
ATOM 1526 N N . ILE A 1 220 ? 35.124 56.237 18.406 1.00 72.68 219 ILE A N 1
ATOM 1527 C CA . ILE A 1 220 ? 34.222 56.313 17.258 1.00 71.13 219 ILE A CA 1
ATOM 1528 C C . ILE A 1 220 ? 35.076 56.175 16.026 1.00 69.08 219 ILE A C 1
ATOM 1529 O O . ILE A 1 220 ? 36.057 56.854 15.910 1.00 69.33 219 ILE A O 1
ATOM 1534 N N . ILE A 1 221 ? 34.695 55.281 15.124 1.00 70.37 220 ILE A N 1
ATOM 1535 C CA . ILE A 1 221 ? 35.420 55.034 13.873 1.00 70.76 220 ILE A CA 1
ATOM 1536 C C . ILE A 1 221 ? 34.423 55.109 12.715 1.00 71.27 220 ILE A C 1
ATOM 1537 O O . ILE A 1 221 ? 33.509 54.271 12.615 1.00 70.06 220 ILE A O 1
ATOM 1542 N N . CYS A 1 222 ? 34.570 56.150 11.893 1.00 72.27 221 CYS A N 1
ATOM 1543 C CA . CYS A 1 222 ? 33.765 56.367 10.686 1.00 72.28 221 CYS A CA 1
ATOM 1544 C C . CYS A 1 222 ? 34.668 56.547 9.484 1.00 74.59 221 CYS A C 1
ATOM 1545 O O . CYS A 1 222 ? 35.541 57.410 9.499 1.00 76.61 221 CYS A O 1
ATOM 1548 N N . PRO A 1 223 ? 34.442 55.765 8.419 1.00 75.13 222 PRO A N 1
ATOM 1549 C CA . PRO A 1 223 ? 33.426 54.739 8.314 1.00 73.12 222 PRO A CA 1
ATOM 1550 C C . PRO A 1 223 ? 33.801 53.568 9.156 1.00 70.75 222 PRO A C 1
ATOM 1551 O O . PRO A 1 223 ? 34.951 53.427 9.532 1.00 70.00 222 PRO A O 1
ATOM 1555 N N . VAL A 1 224 ? 32.835 52.724 9.459 1.00 71.88 223 VAL A N 1
ATOM 1556 C CA . VAL A 1 224 ? 33.133 51.485 10.142 1.00 71.84 223 VAL A CA 1
ATOM 1557 C C . VAL A 1 224 ? 34.119 50.708 9.253 1.00 75.64 223 VAL A C 1
ATOM 1558 O O . VAL A 1 224 ? 33.805 50.360 8.119 1.00 77.93 223 VAL A O 1
ATOM 1562 N N . GLU A 1 225 ? 35.332 50.497 9.749 1.00 76.74 224 GLU A N 1
ATOM 1563 C CA . GLU A 1 225 ? 36.324 49.775 8.978 1.00 79.33 224 GLU A CA 1
ATOM 1564 C C . GLU A 1 225 ? 35.887 48.337 8.774 1.00 78.72 224 GLU A C 1
ATOM 1565 O O . GLU A 1 225 ? 35.941 47.792 7.689 1.00 78.95 224 GLU A O 1
ATOM 1571 N N . SER A 1 226 ? 35.510 47.713 9.867 1.00 78.30 225 SER A N 1
ATOM 1572 C CA . SER A 1 226 ? 35.196 46.334 9.840 1.00 78.95 225 SER A CA 1
ATOM 1573 C C . SER A 1 226 ? 33.975 46.048 10.723 1.00 76.45 225 SER A C 1
ATOM 1574 O O . SER A 1 226 ? 34.077 45.888 11.945 1.00 76.93 225 SER A O 1
ATOM 1577 N N . PRO A 1 227 ? 32.805 45.957 10.090 1.00 74.20 226 PRO A N 1
ATOM 1578 C CA . PRO A 1 227 ? 31.608 45.635 10.847 1.00 73.02 226 PRO A CA 1
ATOM 1579 C C . PRO A 1 227 ? 31.862 44.463 11.790 1.00 72.28 226 PRO A C 1
ATOM 1580 O O . PRO A 1 227 ? 32.366 43.420 11.367 1.00 74.73 226 PRO A O 1
ATOM 1584 N N . LEU A 1 228 ? 31.533 44.665 13.061 1.00 69.92 227 LEU A N 1
ATOM 1585 C CA . LEU A 1 228 ? 31.766 43.704 14.105 1.00 69.11 227 LEU A CA 1
ATOM 1586 C C . LEU A 1 228 ? 31.380 42.275 13.707 1.00 70.22 227 LEU A C 1
ATOM 1587 O O . LEU A 1 228 ? 32.129 41.341 13.985 1.00 71.55 227 LEU A O 1
ATOM 1592 N N . PHE A 1 229 ? 30.214 42.103 13.089 1.00 70.85 228 PHE A N 1
ATOM 1593 C CA . PHE A 1 229 ? 29.732 40.776 12.755 1.00 71.71 228 PHE A CA 1
ATOM 1594 C C . PHE A 1 229 ? 29.681 40.515 11.258 1.00 73.56 228 PHE A C 1
ATOM 1595 O O . PHE A 1 229 ? 28.887 39.704 10.781 1.00 72.55 228 PHE A O 1
ATOM 1603 N N . GLY A 1 230 ? 30.566 41.185 10.531 1.00 75.54 229 GLY A N 1
ATOM 1604 C CA . GLY A 1 230 ? 30.799 40.883 9.128 1.00 77.78 229 GLY A CA 1
ATOM 1605 C C . GLY A 1 230 ? 29.933 41.663 8.188 1.00 79.83 229 GLY A C 1
ATOM 1606 O O . GLY A 1 230 ? 28.839 42.087 8.533 1.00 80.64 229 GLY A O 1
ATOM 1607 N N . LYS A 1 231 ? 30.431 41.854 6.982 1.00 85.88 230 LYS A N 1
ATOM 1608 C CA . LYS A 1 231 ? 29.694 42.564 5.943 1.00 90.31 230 LYS A CA 1
ATOM 1609 C C . LYS A 1 231 ? 29.299 41.632 4.795 1.00 94.56 230 LYS A C 1
ATOM 1610 O O . LYS A 1 231 ? 28.958 42.117 3.716 1.00 98.62 230 LYS A O 1
ATOM 1612 N N . ILE A 1 232 ? 29.326 40.314 5.026 1.00 98.52 231 ILE A N 1
ATOM 1613 C CA . ILE A 1 232 ? 28.836 39.318 4.055 1.00 101.96 231 ILE A CA 1
ATOM 1614 C C . ILE A 1 232 ? 27.327 39.144 4.164 1.00 105.31 231 ILE A C 1
ATOM 1615 O O . ILE A 1 232 ? 26.838 38.086 4.583 1.00 106.53 231 ILE A O 1
ATOM 1617 N N . SER A 1 233 ? 26.613 40.188 3.733 1.00 108.10 232 SER A N 1
ATOM 1618 C CA . SER A 1 233 ? 25.161 40.349 3.908 1.00 108.96 232 SER A CA 1
ATOM 1619 C C . SER A 1 233 ? 24.338 39.124 3.518 1.00 109.52 232 SER A C 1
ATOM 1620 O O . SER A 1 233 ? 23.215 38.953 4.027 1.00 110.33 232 SER A O 1
ATOM 1622 N N . ASP A 1 234 ? 24.896 38.311 2.605 1.00 108.23 233 ASP A N 1
ATOM 1623 C CA . ASP A 1 234 ? 24.316 37.039 2.125 1.00 106.15 233 ASP A CA 1
ATOM 1624 C C . ASP A 1 234 ? 23.024 36.587 2.830 1.00 103.93 233 ASP A C 1
ATOM 1625 O O . ASP A 1 234 ? 21.951 36.561 2.219 1.00 102.53 233 ASP A O 1
ATOM 1627 N N . ASP A 1 235 ? 23.153 36.234 4.112 1.00 101.47 234 ASP A N 1
ATOM 1628 C CA . ASP A 1 235 ? 22.027 35.812 4.937 1.00 98.95 234 ASP A CA 1
ATOM 1629 C C . ASP A 1 235 ? 21.951 36.660 6.215 1.00 95.65 234 ASP A C 1
ATOM 1630 O O . ASP A 1 235 ? 22.821 36.606 7.077 1.00 96.60 234 ASP A O 1
ATOM 1632 N N . SER A 1 236 ? 20.881 37.435 6.315 1.00 91.70 235 SER A N 1
ATOM 1633 C CA . SER A 1 236 ? 20.673 38.373 7.397 1.00 88.81 235 SER A CA 1
ATOM 1634 C C . SER A 1 236 ? 20.185 37.687 8.654 1.00 87.90 235 SER A C 1
ATOM 1635 O O . SER A 1 236 ? 19.529 36.658 8.586 1.00 87.55 235 SER A O 1
ATOM 1638 N N . PHE A 1 237 ? 20.463 38.285 9.807 1.00 87.69 236 PHE A N 1
ATOM 1639 C CA . PHE A 1 237 ? 19.760 37.885 11.026 1.00 87.49 236 PHE A CA 1
ATOM 1640 C C . PHE A 1 237 ? 19.850 38.896 12.154 1.00 85.86 236 PHE A C 1
ATOM 1641 O O . PHE A 1 237 ? 20.786 39.694 12.227 1.00 84.33 236 PHE A O 1
ATOM 1649 N N . THR A 1 238 ? 18.877 38.813 13.054 1.00 84.22 237 THR A N 1
ATOM 1650 C CA . THR A 1 238 ? 18.921 39.538 14.313 1.00 83.39 237 THR A CA 1
ATOM 1651 C C . THR A 1 238 ? 18.831 38.548 15.470 1.00 81.60 237 THR A C 1
ATOM 1652 O O . THR A 1 238 ? 18.350 37.440 15.298 1.00 83.19 237 THR A O 1
ATOM 1656 N N . THR A 1 239 ? 19.299 38.939 16.646 1.00 80.23 238 THR A N 1
ATOM 1657 C CA . THR A 1 239 ? 19.049 38.152 17.845 1.00 78.81 238 THR A CA 1
ATOM 1658 C C . THR A 1 239 ? 19.054 39.034 19.066 1.00 78.39 238 THR A C 1
ATOM 1659 O O . THR A 1 239 ? 19.667 40.090 19.057 1.00 79.16 238 THR A O 1
ATOM 1663 N N . ARG A 1 240 ? 18.366 38.595 20.113 1.00 78.19 239 ARG A N 1
ATOM 1664 C CA . ARG A 1 240 ? 18.412 39.291 21.379 1.00 79.34 239 ARG A CA 1
ATOM 1665 C C . ARG A 1 240 ? 19.319 38.594 22.393 1.00 77.61 239 ARG A C 1
ATOM 1666 O O . ARG A 1 240 ? 19.610 37.368 22.315 1.00 72.14 239 ARG A O 1
ATOM 1674 N N . LEU A 1 241 ? 19.791 39.429 23.319 1.00 76.03 240 LEU A N 1
ATOM 1675 C CA . LEU A 1 241 ? 20.803 39.067 24.281 1.00 73.45 240 LEU A CA 1
ATOM 1676 C C . LEU A 1 241 ? 20.240 39.332 25.648 1.00 72.23 240 LEU A C 1
ATOM 1677 O O . LEU A 1 241 ? 19.308 40.134 25.784 1.00 74.42 240 LEU A O 1
ATOM 1682 N N . VAL A 1 242 ? 20.752 38.604 26.642 1.00 70.79 241 VAL A N 1
ATOM 1683 C CA . VAL A 1 242 ? 20.505 38.890 28.061 1.00 68.66 241 VAL A CA 1
ATOM 1684 C C . VAL A 1 242 ? 21.839 39.333 28.630 1.00 69.45 241 VAL A C 1
ATOM 1685 O O . VAL A 1 242 ? 22.812 38.575 28.602 1.00 72.21 241 VAL A O 1
ATOM 1689 N N . LEU A 1 243 ? 21.894 40.579 29.087 1.00 68.65 242 LEU A N 1
ATOM 1690 C CA . LEU A 1 243 ? 23.072 41.109 29.755 1.00 70.03 242 LEU A CA 1
ATOM 1691 C C . LEU A 1 243 ? 23.214 40.395 31.099 1.00 68.89 242 LEU A C 1
ATOM 1692 O O . LEU A 1 243 ? 22.282 40.363 31.889 1.00 68.99 242 LEU A O 1
ATOM 1697 N N . GLU A 1 244 ? 24.378 39.806 31.327 1.00 69.47 243 GLU A N 1
ATOM 1698 C CA . GLU A 1 244 ? 24.655 39.085 32.561 1.00 69.24 243 GLU A CA 1
ATOM 1699 C C . GLU A 1 244 ? 25.643 39.803 33.479 1.00 69.83 243 GLU A C 1
ATOM 1700 O O . GLU A 1 244 ? 25.537 39.708 34.702 1.00 73.75 243 GLU A O 1
ATOM 1714 N N . LEU A 1 246 ? 28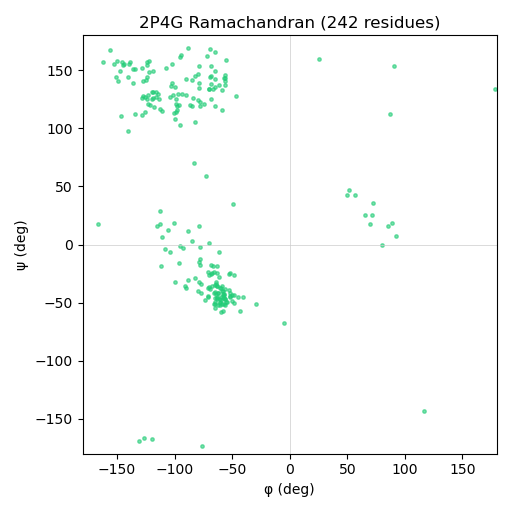.254 43.454 33.660 1.00 73.18 245 LEU A N 1
ATOM 1715 C CA . LEU A 1 246 ? 28.675 44.725 33.111 1.00 74.29 245 LEU A CA 1
ATOM 1716 C C . LEU A 1 246 ? 29.737 45.354 34.000 1.00 75.29 245 LEU A C 1
ATOM 1717 O O . LEU A 1 246 ? 29.564 45.444 35.206 1.00 77.15 245 LEU A O 1
ATOM 1722 N N . SER A 1 247 ? 30.797 45.841 33.376 1.00 75.20 246 SER A N 1
ATOM 1723 C CA . SER A 1 247 ? 31.919 46.419 34.076 1.00 77.38 246 SER A CA 1
ATOM 1724 C C . SER A 1 247 ? 32.673 47.387 33.143 1.00 76.30 246 SER A C 1
ATOM 1725 O O . SER A 1 247 ? 32.424 47.411 31.938 1.00 74.12 246 SER A O 1
ATOM 1728 N N . SER A 1 248 ? 33.577 48.187 33.710 1.00 76.72 247 SER A N 1
ATOM 1729 C CA . SER A 1 248 ? 34.481 49.027 32.915 1.00 76.87 247 SER A CA 1
ATOM 1730 C C . SER A 1 248 ? 35.910 49.064 33.472 1.00 76.00 247 SER A C 1
ATOM 1731 O O . SER A 1 248 ? 36.121 48.831 34.657 1.00 77.77 247 SER A O 1
ATOM 1734 N N . SER A 1 249 ? 36.882 49.343 32.602 1.00 75.78 248 SER A N 1
ATOM 1735 C CA . SER A 1 249 ? 38.282 49.563 33.001 1.00 73.94 248 SER A CA 1
ATOM 1736 C C . SER A 1 249 ? 38.531 51.031 33.337 1.00 74.04 248 SER A C 1
ATOM 1737 O O . SER A 1 249 ? 37.685 51.882 33.049 1.00 76.00 248 SER A O 1
ATOM 1740 N N . PRO A 1 250 ? 39.695 51.349 33.938 1.00 75.45 249 PRO A N 1
ATOM 1741 C CA . PRO A 1 250 ? 39.985 52.761 34.227 1.00 75.46 249 PRO A CA 1
ATOM 1742 C C . PRO A 1 250 ? 40.221 53.602 32.975 1.00 75.26 249 PRO A C 1
ATOM 1743 O O . PRO A 1 250 ? 40.156 54.822 33.046 1.00 75.00 249 PRO A O 1
ATOM 1747 N N . ASN A 1 251 ? 40.497 52.945 31.851 1.00 74.89 250 ASN A N 1
ATOM 1748 C CA . ASN A 1 251 ? 40.567 53.605 30.551 1.00 74.17 250 ASN A CA 1
ATOM 1749 C C . ASN A 1 251 ? 39.209 53.766 29.854 1.00 74.05 250 ASN A C 1
ATOM 1750 O O . ASN A 1 251 ? 39.155 54.239 28.726 1.00 77.30 250 ASN A O 1
ATOM 1755 N N . GLY A 1 252 ? 38.128 53.357 30.508 1.00 72.85 251 GLY A N 1
ATOM 1756 C CA . GLY A 1 252 ? 36.785 53.611 30.012 1.00 72.67 251 GLY A CA 1
ATOM 1757 C C . GLY A 1 252 ? 36.283 52.585 29.020 1.00 72.55 251 GLY A C 1
ATOM 1758 O O . GLY A 1 252 ? 35.290 52.826 28.327 1.00 73.13 251 GLY A O 1
ATOM 1759 N N . LEU A 1 253 ? 36.944 51.432 28.955 1.00 70.05 252 LEU A N 1
ATOM 1760 C CA . LEU A 1 253 ? 36.448 50.339 28.145 1.00 69.68 252 LEU A CA 1
ATOM 1761 C C . LEU A 1 253 ? 35.339 49.649 28.912 1.00 71.94 252 LEU A C 1
ATOM 1762 O O . LEU A 1 253 ? 35.444 49.477 30.127 1.00 73.18 252 LEU A O 1
ATOM 1767 N N . ILE A 1 254 ? 34.266 49.281 28.214 1.00 71.36 253 ILE A N 1
ATOM 1768 C CA . ILE A 1 254 ? 33.122 48.610 28.859 1.00 70.13 253 ILE A CA 1
ATOM 1769 C C . ILE A 1 254 ? 33.312 47.142 28.560 1.00 71.30 253 ILE A C 1
ATOM 1770 O O . ILE A 1 254 ? 33.677 46.765 27.440 1.00 70.50 253 ILE A O 1
ATOM 1775 N N . PHE A 1 255 ? 33.112 46.325 29.587 1.00 70.39 254 PHE A N 1
ATOM 1776 C CA . PHE A 1 255 ? 33.145 44.906 29.428 1.00 70.95 254 PHE A CA 1
ATOM 1777 C C . PHE A 1 255 ? 31.756 44.417 29.747 1.00 69.85 254 PHE A C 1
ATOM 1778 O O . PHE A 1 255 ? 31.193 44.776 30.780 1.00 70.88 254 PHE A O 1
ATOM 1786 N N . SER A 1 256 ? 31.229 43.580 28.857 1.00 68.83 255 SER A N 1
ATOM 1787 C CA . SER A 1 256 ? 29.866 43.088 28.946 1.00 70.96 255 SER A CA 1
ATOM 1788 C C . SER A 1 256 ? 29.876 41.596 28.638 1.00 69.88 255 SER A C 1
ATOM 1789 O O . SER A 1 256 ? 30.600 41.152 27.769 1.00 71.68 255 SER A O 1
ATOM 1792 N N . ARG A 1 257 ? 29.094 40.835 29.391 1.00 69.82 256 ARG A N 1
ATOM 1793 C CA . ARG A 1 257 ? 28.862 39.453 29.113 1.00 68.20 256 ARG A CA 1
ATOM 1794 C C . ARG A 1 257 ? 27.374 39.297 28.887 1.00 69.87 256 ARG A C 1
ATOM 1795 O O . ARG A 1 257 ? 26.557 39.676 29.767 1.00 70.33 256 ARG A O 1
ATOM 1803 N N . TYR A 1 258 ? 27.032 38.733 27.726 1.00 70.84 257 TYR A N 1
ATOM 1804 C CA . TYR A 1 258 ? 25.651 38.425 27.349 1.00 70.49 257 TYR A CA 1
ATOM 1805 C C . TYR A 1 258 ? 25.440 36.945 27.112 1.00 71.12 257 TYR A C 1
ATOM 1806 O O . TYR A 1 258 ? 26.324 36.252 26.608 1.00 70.94 257 TYR A O 1
ATOM 1815 N N . LYS A 1 259 ? 24.227 36.496 27.399 1.00 72.80 258 LYS A N 1
ATOM 1816 C CA . LYS A 1 259 ? 23.775 35.167 27.029 1.00 73.91 258 LYS A CA 1
ATOM 1817 C C . LYS A 1 259 ? 23.057 35.279 25.697 1.00 73.68 258 LYS A C 1
ATOM 1818 O O . LYS A 1 259 ? 22.161 36.106 25.544 1.00 75.43 258 LYS A O 1
ATOM 1824 N N . VAL A 1 260 ? 23.432 34.435 24.742 1.00 74.16 259 VAL A N 1
ATOM 1825 C CA . VAL A 1 260 ? 22.805 34.437 23.417 1.00 76.77 259 VAL A CA 1
ATOM 1826 C C . VAL A 1 260 ? 21.517 33.624 23.401 1.00 77.00 259 VAL A C 1
ATOM 1827 O O . VAL A 1 260 ? 21.514 32.471 23.765 1.00 77.59 259 VAL A O 1
ATOM 1831 N N . ILE A 1 261 ? 20.425 34.231 22.965 1.00 80.66 260 ILE A N 1
ATOM 1832 C CA . ILE A 1 261 ? 19.110 33.573 23.049 1.00 83.56 260 ILE A CA 1
ATOM 1833 C C . ILE A 1 261 ? 18.698 32.897 21.727 1.00 87.82 260 ILE A C 1
ATOM 1834 O O . ILE A 1 261 ? 18.534 33.549 20.690 1.00 88.36 260 ILE A O 1
ATOM 1839 N N . ARG A 1 262 ? 18.505 31.584 21.793 1.00 93.63 261 ARG A N 1
ATOM 1840 C CA . ARG A 1 262 ? 18.279 30.751 20.607 1.00 97.72 261 ARG A CA 1
ATOM 1841 C C . ARG A 1 262 ? 16.814 30.745 20.188 1.00 100.45 261 ARG A C 1
ATOM 1842 O O . ARG A 1 262 ? 15.926 30.712 21.043 1.00 100.32 261 ARG A O 1
ATOM 1850 N N . ASP A 1 263 ? 16.581 30.759 18.874 1.00 104.43 262 ASP A N 1
ATOM 1851 C CA . ASP A 1 263 ? 15.231 30.722 18.289 1.00 107.78 262 ASP A CA 1
ATOM 1852 C C . ASP A 1 263 ? 14.327 31.852 18.810 1.00 109.12 262 ASP A C 1
ATOM 1853 O O . ASP A 1 263 ? 14.810 32.924 19.197 1.00 110.18 262 ASP A O 1
#

B-factor: mean 77.12, std 9.65, range [48.36, 112.94]

Solvent-accessible surface area: 12054 Å² total

Radius of gyration: 17.7 Å; Cα contacts (8 Å, |Δi|>4): 445; chains: 1; bounding box: 44×42×48 Å